Protein 5J3U (pdb70)

Structure (mmCIF, N/CA/C/O backbone):
data_5J3U
#
_entry.id   5J3U
#
_cell.length_a   36.857
_cell.length_b   59.414
_cell.length_c   120.843
_cell.angle_alpha   90.000
_cell.angle_beta   90.000
_cell.angle_gamma   90.000
#
_symmetry.space_group_name_H-M   'P 2 21 21'
#
loop_
_entity.id
_entity.type
_entity.pdbx_description
1 polymer 'Protein Kinase A'
2 non-polymer "ADENOSINE-3',5'-CYCLIC-MONOPHOSPHATE"
3 non-polymer GLYCEROL
4 water water
#
loop_
_atom_site.group_PDB
_atom_site.id
_atom_site.type_symbol
_atom_site.label_atom_id
_atom_site.label_alt_id
_atom_site.label_comp_id
_atom_site.label_asym_id
_atom_site.label_entity_id
_atom_site.label_seq_id
_atom_site.pdbx_PDB_ins_code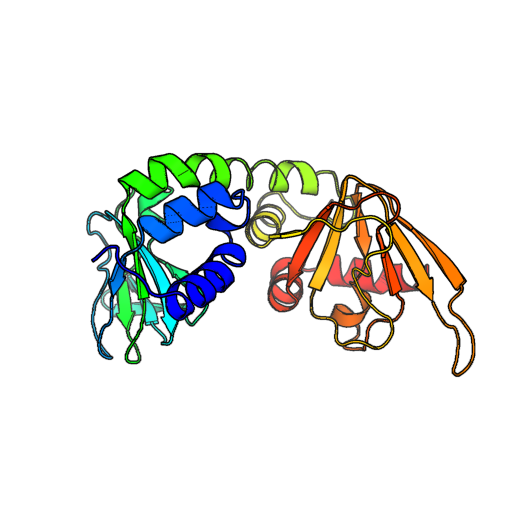
_atom_site.Cartn_x
_atom_site.Cartn_y
_atom_site.Cartn_z
_atom_site.occupancy
_atom_site.B_iso_or_equiv
_atom_site.auth_seq_id
_atom_site.auth_comp_id
_atom_site.auth_asym_id
_atom_site.auth_atom_id
_atom_site.pdbx_PDB_model_num
ATOM 1 N N . VAL A 1 1 ? 0.710 26.089 26.277 1.00 47.08 145 VAL A N 1
ATOM 2 C CA . VAL A 1 1 ? 0.398 26.912 25.073 1.00 45.71 145 VAL A CA 1
ATOM 3 C C . VAL A 1 1 ? 0.364 28.429 25.352 1.00 45.09 145 VAL A C 1
ATOM 4 O O . VAL A 1 1 ? 0.730 29.214 24.481 1.00 42.36 145 VAL A O 1
ATOM 8 N N . TYR A 1 2 ? -0.098 28.844 26.531 1.00 43.01 146 TYR A N 1
ATOM 9 C CA . TYR A 1 2 ? 0.094 30.235 26.981 1.00 43.99 146 TYR A CA 1
ATOM 10 C C . TYR A 1 2 ? 1.438 30.435 27.738 1.00 43.88 146 TYR A C 1
ATOM 11 O O . TYR A 1 2 ? 1.946 31.569 27.804 1.00 42.89 146 TYR A O 1
ATOM 20 N N . GLU A 1 3 ? 2.003 29.341 28.271 1.00 42.59 147 GLU A N 1
ATOM 21 C CA . GLU A 1 3 ? 3.280 29.354 29.033 1.00 41.00 147 GLU A CA 1
ATOM 22 C C . GLU A 1 3 ? 4.408 29.948 28.200 1.00 37.40 147 GLU A C 1
ATOM 23 O O . GLU A 1 3 ? 4.629 29.544 27.058 1.00 35.50 147 GLU A O 1
ATOM 25 N N . LYS A 1 4 ? 5.099 30.917 28.784 1.00 35.17 148 LYS A N 1
ATOM 26 C CA . LYS A 1 4 ? 6.279 31.529 28.172 1.00 31.08 148 LYS A CA 1
ATOM 27 C C . LYS A 1 4 ? 7.306 31.766 29.240 1.00 29.12 148 LYS A C 1
ATOM 28 O O . LYS A 1 4 ? 6.950 32.206 30.328 1.00 31.65 148 LYS A O 1
ATOM 34 N N . ASP A 1 5 ? 8.573 31.530 28.924 1.00 27.04 149 ASP A N 1
ATOM 35 C CA . ASP A 1 5 ? 9.631 31.851 29.872 1.00 27.16 149 ASP A CA 1
ATOM 36 C C . ASP A 1 5 ? 10.005 33.311 29.808 1.00 27.47 149 ASP A C 1
ATOM 37 O O . ASP A 1 5 ? 9.571 34.055 28.900 1.00 21.87 149 ASP A O 1
ATOM 42 N N . GLU A 1 6 ? 10.853 33.717 30.759 1.00 23.49 150 GLU A N 1
ATOM 43 C CA . GLU A 1 6 ? 11.183 35.113 30.930 1.00 23.18 150 GLU A CA 1
ATOM 44 C C . GLU A 1 6 ? 11.810 35.677 29.654 1.00 22.58 150 GLU A C 1
ATOM 45 O O . GLU A 1 6 ? 11.486 36.826 29.289 1.00 23.59 150 GLU A O 1
ATOM 51 N N . GLY A 1 7 ? 12.709 34.914 29.005 1.00 22.04 151 GLY A N 1
ATOM 52 C CA . GLY A 1 7 ? 13.399 35.405 27.804 1.00 23.16 151 GLY A CA 1
ATOM 53 C C . GLY A 1 7 ? 12.405 35.700 26.671 1.00 22.24 151 GLY A C 1
ATOM 54 O O . GLY A 1 7 ? 12.429 36.756 26.017 1.00 20.36 151 GLY A O 1
ATOM 55 N N . GLN A 1 8 ? 11.530 34.738 26.457 1.00 23.32 152 GLN A N 1
ATOM 56 C CA . GLN A 1 8 ? 10.452 34.872 25.472 1.00 25.97 152 GLN A CA 1
ATOM 57 C C . GLN A 1 8 ? 9.552 36.079 25.722 1.00 23.85 152 GLN A C 1
ATOM 58 O O . GLN A 1 8 ? 9.241 36.836 24.795 1.00 21.25 152 GLN A O 1
ATOM 64 N N . LYS A 1 9 ? 9.104 36.237 26.959 1.00 21.42 153 LYS A N 1
ATOM 65 C CA . LYS A 1 9 ? 8.252 37.374 27.324 1.00 21.92 153 LYS A CA 1
ATOM 66 C C . LYS A 1 9 ? 8.952 38.705 27.079 1.00 22.54 153 LYS A C 1
ATOM 67 O O . LYS A 1 9 ? 8.325 39.661 26.668 1.00 20.00 153 LYS A O 1
ATOM 73 N N . GLU A 1 10 ? 10.240 38.770 27.394 1.00 20.11 154 GLU A N 1
ATOM 74 C CA . GLU A 1 10 ? 10.990 39.998 27.213 1.00 22.06 154 GLU A CA 1
ATOM 75 C C . GLU A 1 10 ? 11.113 40.352 25.746 1.00 21.09 154 GLU A C 1
ATOM 76 O O . GLU A 1 10 ? 10.971 41.511 25.414 1.00 18.73 154 GLU A O 1
ATOM 82 N N . GLN A 1 11 ? 11.432 39.396 24.880 1.00 21.79 155 GLN A N 1
ATOM 83 C CA . GLN A 1 11 ? 11.556 39.701 23.452 1.00 24.30 155 GLN A CA 1
ATOM 84 C C . GLN A 1 11 ? 10.214 40.065 22.873 1.00 25.57 155 GLN A C 1
ATOM 85 O O . GLN A 1 11 ? 10.118 40.974 22.041 1.00 22.58 155 GLN A O 1
ATOM 91 N N . LEU A 1 12 ? 9.192 39.329 23.279 1.00 21.84 156 LEU A N 1
ATOM 92 C CA . LEU A 1 12 ? 7.824 39.656 22.863 1.00 22.63 156 LEU A CA 1
ATOM 93 C C . LEU A 1 12 ? 7.361 41.058 23.311 1.00 20.47 156 LEU A C 1
ATOM 94 O O . LEU A 1 12 ? 6.779 41.815 22.518 1.00 19.76 156 LEU A O 1
ATOM 99 N N . GLU A 1 13 ? 7.646 41.455 24.542 1.00 19.42 157 GLU A N 1
ATOM 100 C CA . GLU A 1 13 ? 7.311 42.785 25.007 1.00 20.48 157 GLU A CA 1
ATOM 101 C C . GLU A 1 13 ? 7.977 43.871 24.178 1.00 20.14 157 GLU A C 1
ATOM 102 O O . GLU A 1 13 ? 7.355 44.884 23.842 1.00 19.38 157 GLU A O 1
ATOM 108 N N . ARG A 1 14 ? 9.265 43.682 23.879 1.00 21.40 158 ARG A N 1
ATOM 109 C CA . ARG A 1 14 ? 10.023 44.691 23.123 1.00 22.57 158 ARG A CA 1
ATOM 110 C C . ARG A 1 14 ? 9.380 44.909 21.728 1.00 19.15 158 ARG A C 1
ATOM 111 O O . ARG A 1 14 ? 9.122 46.051 21.314 1.00 18.57 158 ARG A O 1
ATOM 119 N N . ILE A 1 15 ? 9.091 43.831 21.027 1.00 18.18 159 ILE A N 1
ATOM 120 C CA . ILE A 1 15 ? 8.534 43.948 19.657 1.00 19.16 159 ILE A CA 1
ATOM 121 C C . ILE A 1 15 ? 7.104 44.461 19.720 1.00 17.71 159 ILE A C 1
ATOM 122 O O . ILE A 1 15 ? 6.701 45.279 18.881 1.00 14.83 159 ILE A O 1
ATOM 127 N N . LEU A 1 16 ? 6.349 44.099 20.752 1.00 17.52 160 LEU A N 1
ATOM 128 C CA . LEU A 1 16 ? 4.958 44.571 20.825 1.00 18.66 160 LEU A CA 1
ATOM 129 C C . LEU A 1 16 ? 4.872 46.049 21.108 1.00 18.14 160 LEU A C 1
ATOM 130 O O . LEU A 1 16 ? 4.065 46.751 20.490 1.00 20.62 160 LEU A O 1
ATOM 135 N N . ARG A 1 17 ? 5.670 46.523 22.038 1.00 19.19 161 ARG A N 1
ATOM 136 C CA . ARG A 1 17 ? 5.696 47.923 22.362 1.00 20.06 161 ARG A CA 1
ATOM 137 C C . ARG A 1 17 ? 6.059 48.762 21.144 1.00 20.17 161 ARG A C 1
ATOM 138 O O . ARG A 1 17 ? 5.550 49.862 21.010 1.00 21.18 161 ARG A O 1
ATOM 146 N N . GLN A 1 18 ? 6.946 48.264 20.278 1.00 20.07 162 GLN A N 1
ATOM 147 C CA . GLN A 1 18 ? 7.267 48.982 19.021 1.00 21.80 162 GLN A CA 1
ATOM 148 C C . GLN A 1 18 ? 6.263 48.830 17.882 1.00 22.06 162 GLN A C 1
ATOM 149 O O . GLN A 1 18 ? 6.357 49.550 16.889 1.00 22.61 162 GLN A O 1
ATOM 155 N N . SER A 1 19 ? 5.313 47.924 18.000 1.00 20.69 163 SER A N 1
ATOM 156 C CA . SER A 1 19 ? 4.386 47.639 16.915 1.00 21.55 163 SER A CA 1
ATOM 157 C C . SER A 1 19 ? 3.316 48.719 16.902 1.00 23.71 163 SER A C 1
ATOM 158 O O . SER A 1 19 ? 2.674 48.966 17.927 1.00 22.91 163 SER A O 1
ATOM 161 N N . PHE A 1 20 ? 3.045 49.327 15.742 1.00 22.78 164 PHE A N 1
ATOM 162 C CA . PHE A 1 20 ? 2.072 50.413 15.738 1.00 21.87 164 PHE A CA 1
ATOM 163 C C . PHE A 1 20 ? 0.756 50.147 16.459 1.00 22.36 164 PHE A C 1
ATOM 164 O O . PHE A 1 20 ? 0.379 50.990 17.256 1.00 19.83 164 PHE A O 1
ATOM 172 N N . LEU A 1 21 ? 0.080 49.015 16.231 1.00 20.39 165 LEU A N 1
ATOM 173 C CA . LEU A 1 21 ? -1.250 48.860 16.841 1.00 24.75 165 LEU A CA 1
ATOM 174 C C . LEU A 1 21 ? -1.207 48.679 18.350 1.00 19.21 165 LEU A C 1
ATOM 175 O O . LEU A 1 21 ? -2.216 48.839 18.987 1.00 22.29 165 LEU A O 1
ATOM 180 N N . PHE A 1 22 ? -0.059 48.298 18.894 1.00 15.58 166 PHE A N 1
ATOM 181 C CA . PHE A 1 22 ? 0.079 48.039 20.341 1.00 14.39 166 PHE A CA 1
ATOM 182 C C . PHE A 1 22 ? 0.772 49.121 21.118 1.00 15.12 166 PHE A C 1
ATOM 183 O O . PHE A 1 22 ? 0.793 49.075 22.327 1.00 14.76 166 PHE A O 1
ATOM 191 N N . ASN A 1 23 ? 1.335 50.125 20.431 1.00 14.87 167 ASN A N 1
ATOM 192 C CA . ASN A 1 23 ? 2.238 51.070 21.073 1.00 15.34 167 ASN A CA 1
ATOM 193 C C . ASN A 1 23 ? 1.587 51.936 22.132 1.00 15.98 167 ASN A C 1
ATOM 194 O O . ASN A 1 23 ? 2.269 52.373 23.011 1.00 17.74 167 ASN A O 1
ATOM 199 N N . SER A 1 24 ? 0.289 52.170 22.044 1.00 15.40 168 SER A N 1
ATOM 200 C CA . SER A 1 24 ? -0.431 52.993 23.004 1.00 19.29 168 SER A CA 1
ATOM 201 C C . SER A 1 24 ? -0.901 52.221 24.248 1.00 17.87 168 SER A C 1
ATOM 202 O O . SER A 1 24 ? -1.396 52.878 25.202 1.00 19.74 168 SER A O 1
ATOM 205 N N . LEU A 1 25 ? -0.708 50.908 24.303 1.00 16.29 169 LEU A N 1
ATOM 206 C CA . LEU A 1 25 ? -1.195 50.163 25.459 1.00 17.22 169 LEU A CA 1
ATOM 207 C C . LEU A 1 25 ? -0.406 50.472 26.719 1.00 16.96 169 LEU A C 1
ATOM 208 O O . LEU A 1 25 ? 0.843 50.526 26.685 1.00 15.81 169 LEU A O 1
ATOM 213 N N . ASP A 1 26 ? -1.116 50.627 27.830 1.00 18.68 170 ASP A N 1
ATOM 214 C CA . ASP A 1 26 ? -0.426 50.608 29.155 1.00 21.05 170 ASP A CA 1
ATOM 215 C C . ASP A 1 26 ? 0.200 49.230 29.459 1.00 22.43 170 ASP A C 1
ATOM 216 O O . ASP A 1 26 ? -0.071 48.247 28.751 1.00 19.27 170 ASP A O 1
ATOM 221 N N . GLU A 1 27 ? 1.119 49.202 30.420 1.00 21.24 171 GLU A N 1
ATOM 222 C CA . GLU A 1 27 ? 1.997 48.066 30.586 1.00 21.66 171 GLU A CA 1
ATOM 223 C C . GLU A 1 27 ? 1.227 46.816 31.018 1.00 21.76 171 GLU A C 1
ATOM 224 O O . GLU A 1 27 ? 1.544 45.696 30.556 1.00 18.57 171 GLU A O 1
ATOM 230 N N . LYS A 1 28 ? 0.156 47.018 31.789 1.00 19.20 172 LYS A N 1
ATOM 231 C CA . LYS A 1 28 ? -0.653 45.870 32.144 1.00 22.35 172 LYS A CA 1
ATOM 232 C C . LYS A 1 28 ? -1.457 45.294 30.993 1.00 19.41 172 LYS A C 1
ATOM 233 O O . LYS A 1 28 ? -1.537 44.076 30.890 1.00 19.08 172 LYS A O 1
ATOM 239 N N . ASP A 1 29 ? -2.020 46.148 30.153 1.00 17.34 173 ASP A N 1
ATOM 240 C CA . ASP A 1 29 ? -2.735 45.716 28.904 1.00 18.79 173 ASP A CA 1
ATOM 241 C C . ASP A 1 29 ? -1.823 45.033 27.944 1.00 18.98 173 ASP A C 1
ATOM 242 O O . ASP A 1 29 ? -2.185 44.017 27.327 1.00 16.26 173 ASP A O 1
ATOM 247 N N . LEU A 1 30 ? -0.594 45.545 27.836 1.00 18.02 174 LEU A N 1
ATOM 248 C CA . LEU A 1 30 ? 0.377 44.894 27.020 1.00 19.53 174 LEU A CA 1
ATOM 249 C C . LEU A 1 30 ? 0.714 43.496 27.627 1.00 19.76 174 LEU A C 1
ATOM 250 O O . LEU A 1 30 ? 0.793 42.507 26.895 1.00 17.83 174 LEU A O 1
ATOM 255 N N . ASN A 1 31 ? 0.858 43.430 28.954 1.00 19.22 175 ASN A N 1
ATOM 256 C CA . ASN A 1 31 ? 1.059 42.133 29.623 1.00 19.14 175 ASN A CA 1
ATOM 257 C C . ASN A 1 31 ? -0.078 41.110 29.365 1.00 17.53 175 ASN A C 1
ATOM 258 O O . ASN A 1 31 ? 0.191 39.933 29.138 1.00 18.63 175 ASN A O 1
ATOM 263 N N . THR A 1 32 ? -1.309 41.549 29.399 1.00 17.45 176 THR A N 1
ATOM 264 C CA . THR A 1 32 ? -2.466 40.728 29.047 1.00 17.70 176 THR A CA 1
ATOM 265 C C . THR A 1 32 ? -2.469 40.214 27.609 1.00 19.42 176 THR A C 1
ATOM 266 O O . THR A 1 32 ? -2.687 39.045 27.351 1.00 16.31 176 THR A O 1
ATOM 270 N N . VAL A 1 33 ? -2.133 41.098 26.672 1.00 19.90 177 VAL A N 1
ATOM 271 C CA . VAL A 1 33 ? -1.885 40.661 25.280 1.00 18.52 177 VAL A CA 1
ATOM 272 C C . VAL A 1 33 ? -0.767 39.620 25.220 1.00 17.13 177 VAL A C 1
ATOM 273 O O . VAL A 1 33 ? -0.938 38.578 24.590 1.00 18.49 177 VAL A O 1
ATOM 277 N N . ILE A 1 34 ? 0.340 39.845 25.908 1.00 16.77 178 ILE A N 1
ATOM 278 C CA . ILE A 1 34 ? 1.431 38.887 25.947 1.00 19.67 178 ILE A CA 1
ATOM 279 C C . ILE A 1 34 ? 0.925 37.539 26.480 1.00 19.26 178 ILE A C 1
ATOM 280 O O . ILE A 1 34 ? 1.200 36.487 25.879 1.00 18.61 178 ILE A O 1
ATOM 285 N N . LEU A 1 35 ? 0.110 37.589 27.525 1.00 18.26 179 LEU A N 1
ATOM 286 C CA . LEU A 1 35 ? -0.426 36.312 28.112 1.00 18.10 179 LEU A CA 1
ATOM 287 C C . LEU A 1 35 ? -1.220 35.532 27.056 1.00 17.35 179 LEU A C 1
ATOM 288 O O . LEU A 1 35 ? -1.105 34.305 26.960 1.00 19.28 179 LEU A O 1
ATOM 293 N N . ALA A 1 36 ? -2.035 36.262 26.306 1.00 16.44 180 ALA A N 1
ATOM 294 C CA . ALA A 1 36 ? -2.905 35.691 25.269 1.00 15.90 180 ALA A CA 1
ATOM 295 C C . ALA A 1 36 ? -2.173 35.170 24.053 1.00 17.05 180 ALA A C 1
ATOM 296 O O . ALA A 1 36 ? -2.680 34.287 23.366 1.00 19.57 180 ALA A O 1
ATOM 298 N N . MET A 1 37 ? -0.963 35.641 23.809 1.00 17.08 181 MET A N 1
ATOM 299 C CA . MET A 1 37 ? -0.237 35.275 22.596 1.00 19.32 181 MET A CA 1
ATOM 300 C C . MET A 1 37 ? 0.317 33.843 22.640 1.00 20.15 181 MET A C 1
ATOM 301 O O . MET A 1 37 ? 0.740 33.360 23.709 1.00 18.51 181 MET A O 1
ATOM 306 N N . GLN A 1 38 ? 0.248 33.170 21.497 1.00 18.47 182 GLN A N 1
ATOM 307 C CA . GLN A 1 38 ? 0.776 31.800 21.385 1.00 22.78 182 GLN A CA 1
ATOM 308 C C . GLN A 1 38 ? 1.854 31.742 20.350 1.00 25.41 182 GLN A C 1
ATOM 309 O O . GLN A 1 38 ? 1.708 32.326 19.269 1.00 22.85 182 GLN A O 1
ATOM 315 N N . GLU A 1 39 ? 2.952 31.067 20.678 1.00 23.53 183 GLU A N 1
ATOM 316 C CA . GLU A 1 39 ? 4.055 30.932 19.746 1.00 26.18 183 GLU A CA 1
ATOM 317 C C . GLU A 1 39 ? 3.641 30.078 18.549 1.00 28.64 183 GLU A C 1
ATOM 318 O O . GLU A 1 39 ? 2.850 29.150 18.679 1.00 24.93 183 GLU A O 1
ATOM 324 N N . LYS A 1 40 ? 4.147 30.439 17.369 1.00 27.73 184 LYS A N 1
ATOM 325 C CA . LYS A 1 40 ? 3.927 29.635 16.181 1.00 31.17 184 LYS A CA 1
ATOM 3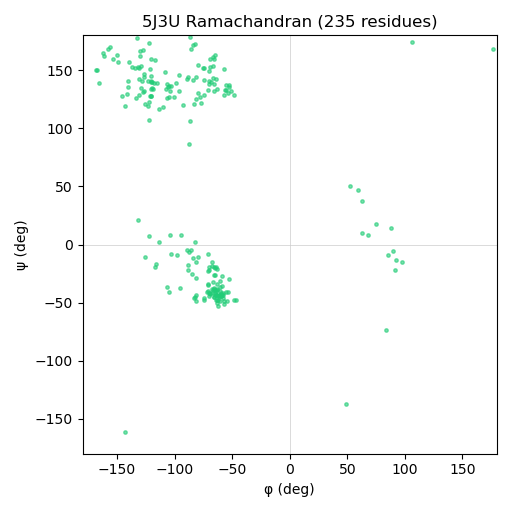26 C C . LYS A 1 40 ? 5.184 29.665 15.316 1.00 30.22 184 LYS A C 1
ATOM 327 O O . LYS A 1 40 ? 5.645 30.733 14.887 1.00 28.81 184 LYS A O 1
ATOM 333 N N . LYS A 1 41 ? 5.759 28.488 15.105 1.00 28.96 185 LYS A N 1
ATOM 334 C CA . LYS A 1 41 ? 6.935 28.332 14.270 1.00 29.45 185 LYS A CA 1
ATOM 335 C C . LYS A 1 41 ? 6.459 27.678 12.989 1.00 29.27 185 LYS A C 1
ATOM 336 O O . LYS A 1 41 ? 5.596 26.801 13.025 1.00 29.12 185 LYS A O 1
ATOM 342 N N . ILE A 1 42 ? 6.984 28.162 11.869 1.00 27.53 186 ILE A N 1
ATOM 343 C CA . ILE A 1 42 ? 6.688 27.619 10.545 1.00 25.69 186 ILE A CA 1
ATOM 344 C C . ILE A 1 42 ? 7.935 27.509 9.739 1.00 26.16 186 ILE A C 1
ATOM 345 O O . ILE A 1 42 ? 8.907 28.232 9.962 1.00 27.24 186 ILE A O 1
ATOM 350 N N . GLU A 1 43 ? 7.949 26.573 8.803 1.00 29.88 187 GLU A N 1
ATOM 351 C CA . GLU A 1 43 ? 9.123 26.400 7.953 1.00 28.73 187 GLU A CA 1
ATOM 352 C C . GLU A 1 43 ? 9.012 27.368 6.757 1.00 28.38 187 GLU A C 1
ATOM 353 O O . GLU A 1 43 ? 7.943 27.975 6.527 1.00 26.32 187 GLU A O 1
ATOM 359 N N . ALA A 1 44 ? 10.096 27.527 6.015 1.00 27.41 188 ALA A N 1
ATOM 360 C CA . ALA A 1 44 ? 10.052 28.312 4.790 1.00 28.82 188 ALA A CA 1
ATOM 361 C C . ALA A 1 44 ? 8.989 27.756 3.830 1.00 29.87 188 ALA A C 1
ATOM 362 O O . ALA A 1 44 ? 8.639 26.572 3.873 1.00 29.63 188 ALA A O 1
ATOM 364 N N . SER A 1 45 ? 8.428 28.639 3.013 1.00 26.47 189 SER A N 1
ATOM 365 C CA . SER A 1 45 ? 7.443 28.268 1.987 1.00 27.65 189 SER A CA 1
ATOM 366 C C . SER A 1 45 ? 6.160 27.674 2.504 1.00 25.68 189 SER A C 1
ATOM 367 O O . SER A 1 45 ? 5.549 26.800 1.864 1.00 25.51 189 SER A O 1
ATOM 370 N N . THR A 1 46 ? 5.723 28.213 3.636 1.00 26.78 190 THR A N 1
ATOM 371 C CA . THR A 1 46 ? 4.457 27.871 4.246 1.00 26.61 190 THR A CA 1
ATOM 372 C C . THR A 1 46 ? 3.445 28.969 3.911 1.00 25.74 190 THR A C 1
ATOM 373 O O . THR A 1 46 ? 3.641 30.154 4.238 1.00 23.37 190 THR A O 1
ATOM 377 N N . CYS A 1 47 ? 2.320 28.542 3.363 1.00 24.37 191 CYS A N 1
ATOM 378 C CA . CYS A 1 47 ? 1.263 29.421 3.009 1.00 25.28 191 CYS A CA 1
ATOM 379 C C . CYS A 1 47 ? 0.331 29.634 4.193 1.00 27.46 191 CYS A C 1
ATOM 380 O O . CYS A 1 47 ? -0.707 28.990 4.310 1.00 28.94 191 CYS A O 1
ATOM 383 N N . LEU A 1 48 ? 0.676 30.615 5.038 1.00 24.11 192 LEU A N 1
ATOM 384 C CA . LEU A 1 48 ? -0.006 30.854 6.325 1.00 23.13 192 LEU A CA 1
ATOM 385 C C . LEU A 1 48 ? -1.358 31.480 6.255 1.00 22.03 192 LEU A C 1
ATOM 386 O O . LEU A 1 48 ? -2.243 31.050 6.965 1.00 20.23 192 LEU A O 1
ATOM 391 N N . ILE A 1 49 ? -1.517 32.559 5.474 1.00 19.41 193 ILE A N 1
ATOM 392 C CA . ILE A 1 49 ? -2.791 33.225 5.341 1.00 18.88 193 ILE A CA 1
ATOM 393 C C . ILE A 1 49 ? -3.162 33.238 3.859 1.00 20.03 193 ILE A C 1
ATOM 394 O O . ILE A 1 49 ? -2.302 33.484 3.037 1.00 18.44 193 ILE A O 1
ATOM 399 N N . ARG A 1 50 ? -4.430 33.027 3.556 1.00 20.11 194 ARG A N 1
ATOM 400 C CA . ARG A 1 50 ? -4.861 32.954 2.189 1.00 25.16 194 ARG A CA 1
ATOM 401 C C . ARG A 1 50 ? -5.898 34.020 1.925 1.00 22.26 194 ARG A C 1
ATOM 402 O O . ARG A 1 50 ? -6.871 34.122 2.647 1.00 21.06 194 ARG A O 1
ATOM 410 N N . GLU A 1 51 ? -5.660 34.810 0.864 1.00 21.87 195 GLU A N 1
ATOM 411 C CA . GLU A 1 51 ? -6.547 35.892 0.487 1.00 20.09 195 GLU A CA 1
ATOM 412 C C . GLU A 1 51 ? -7.956 35.380 0.364 1.00 20.82 195 GLU A C 1
ATOM 413 O O . GLU A 1 51 ? -8.156 34.321 -0.189 1.00 19.51 195 GLU A O 1
ATOM 419 N N . GLY A 1 52 ? -8.911 36.137 0.868 1.00 20.41 196 GLY A N 1
ATOM 420 C CA . GLY A 1 52 ? -10.332 35.775 0.777 1.00 22.04 196 GLY A CA 1
ATOM 421 C C . GLY A 1 52 ? -10.889 34.963 1.961 1.00 24.77 196 GLY A C 1
ATOM 422 O O . GLY A 1 52 ? -12.110 34.983 2.204 1.00 25.68 196 GLY A O 1
ATOM 423 N N . ASP A 1 53 ? -10.030 34.272 2.727 1.00 25.40 197 ASP A N 1
ATOM 424 C CA . ASP A 1 53 ? -10.485 33.503 3.903 1.00 25.40 197 ASP A CA 1
ATOM 425 C C . ASP A 1 53 ? -10.959 34.423 5.028 1.00 26.51 197 ASP A C 1
ATOM 426 O O . ASP A 1 53 ? -10.607 35.627 5.095 1.00 26.62 197 ASP A O 1
ATOM 431 N N . ASP A 1 54 ? -11.754 33.863 5.927 1.00 26.92 198 ASP A N 1
ATOM 432 C CA . ASP A 1 54 ? -12.047 34.531 7.205 1.00 30.10 198 ASP A CA 1
ATOM 433 C C . ASP A 1 54 ? -10.739 34.668 8.017 1.00 25.08 198 ASP A C 1
ATOM 434 O O . ASP A 1 54 ? -9.893 33.794 7.963 1.00 28.80 198 ASP A O 1
ATOM 439 N N . GLY A 1 55 ? -10.576 35.773 8.723 1.00 27.33 199 GLY A N 1
ATOM 440 C CA . GLY A 1 55 ? -9.437 35.982 9.656 1.00 25.71 199 GLY A CA 1
ATOM 441 C C . GLY A 1 55 ? -9.852 35.900 11.130 1.00 25.31 199 GLY A C 1
ATOM 442 O O . GLY A 1 55 ? -10.802 36.598 11.568 1.00 24.23 199 GLY A O 1
ATOM 443 N N . GLU A 1 56 ? -9.185 35.048 11.912 1.00 22.81 200 GLU A N 1
ATOM 444 C CA . GLU A 1 56 ? -9.510 34.988 13.351 1.00 25.41 200 GLU A CA 1
ATOM 445 C C . GLU A 1 56 ? -8.329 35.259 14.235 1.00 22.12 200 GLU A C 1
ATOM 446 O O . GLU A 1 56 ? -8.452 35.126 15.431 1.00 21.32 200 GLU A O 1
ATOM 452 N N . CYS A 1 57 ? -7.212 35.659 13.655 1.00 20.76 201 CYS A N 1
ATOM 453 C CA . CYS A 1 57 ? -6.054 36.047 14.420 1.00 21.31 201 CYS A CA 1
ATOM 454 C C . CYS A 1 57 ? -5.151 36.981 13.618 1.00 19.27 201 CYS A C 1
ATOM 455 O O . CYS A 1 57 ? -5.333 37.150 12.397 1.00 19.22 201 CYS A O 1
ATOM 458 N N . LEU A 1 58 ? -4.167 37.559 14.306 1.00 16.05 202 LEU A N 1
ATOM 459 C CA . LEU A 1 58 ? -3.087 38.278 13.686 1.00 15.59 202 LEU A CA 1
ATOM 460 C C . LEU A 1 58 ? -1.797 37.715 14.202 1.00 15.49 202 LEU A C 1
ATOM 461 O O . LEU A 1 58 ? -1.809 36.919 15.142 1.00 15.20 202 LEU A O 1
ATOM 466 N N . TYR A 1 59 ? -0.710 38.072 13.550 1.00 14.91 203 TYR A N 1
ATOM 467 C CA . TYR A 1 59 ? 0.620 37.634 13.922 1.00 17.22 203 TYR A CA 1
ATOM 468 C C . TYR A 1 59 ? 1.592 38.778 14.044 1.00 17.63 203 TYR A C 1
ATOM 469 O O . TYR A 1 59 ? 1.486 39.780 13.342 1.00 18.22 203 TYR A O 1
ATOM 478 N N . ILE A 1 60 ? 2.616 38.577 14.879 1.00 17.35 204 ILE A N 1
ATOM 479 C CA . ILE A 1 60 ? 3.777 39.425 14.851 1.00 17.29 204 ILE A CA 1
ATOM 480 C C . ILE A 1 60 ? 5.038 38.577 14.700 1.00 18.75 204 ILE A C 1
ATOM 481 O O . ILE A 1 60 ? 5.132 37.463 15.219 1.00 18.85 204 ILE A O 1
ATOM 486 N N . VAL A 1 61 ? 6.010 39.083 13.969 1.00 18.88 205 VAL A N 1
ATOM 487 C CA . VAL A 1 61 ? 7.164 38.305 13.619 1.00 19.73 205 VAL A CA 1
ATOM 488 C C . VAL A 1 61 ? 8.257 38.519 14.643 1.00 19.97 205 VAL A C 1
ATOM 489 O O . VAL A 1 61 ? 8.698 39.611 14.808 1.00 21.20 205 VAL A O 1
ATOM 493 N N . GLN A 1 62 ? 8.689 37.457 15.304 1.00 21.31 206 GLN A N 1
ATOM 494 C CA . GLN A 1 62 ? 9.928 37.543 16.101 1.00 23.26 206 GLN A CA 1
ATOM 495 C C . GLN A 1 62 ? 11.162 37.375 15.174 1.00 22.82 206 GLN A C 1
ATOM 496 O O . GLN A 1 62 ? 12.130 38.157 15.218 1.00 21.80 206 GLN A O 1
ATOM 502 N N . SER A 1 63 ? 11.137 36.361 14.325 1.00 24.01 207 SER A N 1
ATOM 503 C CA . SER A 1 63 ? 12.210 36.217 13.335 1.00 25.04 207 SER A CA 1
ATOM 504 C C . SER A 1 63 ? 11.671 35.558 12.082 1.00 23.79 207 SER A C 1
ATOM 505 O O . SER A 1 63 ? 10.668 34.860 12.134 1.00 22.73 207 SER A O 1
ATOM 508 N N . GLY A 1 64 ? 12.371 35.800 10.985 1.00 23.71 208 GLY A N 1
ATOM 509 C CA . GLY A 1 64 ? 12.002 35.287 9.670 1.00 27.09 208 GLY A CA 1
ATOM 510 C C . GLY A 1 64 ? 11.437 36.370 8.783 1.00 27.26 208 GLY A C 1
ATOM 511 O O . GLY A 1 64 ? 11.230 37.513 9.225 1.00 24.53 208 GLY A O 1
ATOM 512 N N . GLU A 1 65 ? 11.194 35.998 7.519 1.00 27.61 209 GLU A N 1
ATOM 513 C CA . GLU A 1 65 ? 10.636 36.910 6.487 1.00 29.21 209 GLU A CA 1
ATOM 514 C C . GLU A 1 65 ? 9.471 36.239 5.789 1.00 24.93 209 GLU A C 1
ATOM 515 O O . GLU A 1 65 ? 9.481 35.001 5.630 1.00 24.31 209 GLU A O 1
ATOM 521 N N . LEU A 1 66 ? 8.431 37.012 5.466 1.00 22.72 210 LEU A N 1
ATOM 522 C CA . LEU A 1 66 ? 7.270 36.475 4.748 1.00 21.36 210 LEU A CA 1
ATOM 523 C C . LEU A 1 66 ? 6.895 37.430 3.637 1.00 21.85 210 LEU A C 1
ATOM 524 O O . LEU A 1 66 ? 7.159 38.603 3.734 1.00 21.68 210 LEU A O 1
ATOM 529 N N . ASN A 1 67 ? 6.298 36.905 2.566 1.00 20.11 211 ASN A N 1
ATOM 530 C CA . ASN A 1 67 ? 5.799 37.723 1.466 1.00 19.82 211 ASN A CA 1
ATOM 531 C C . ASN A 1 67 ? 4.312 37.779 1.594 1.00 19.04 211 ASN A C 1
ATOM 532 O O . ASN A 1 67 ? 3.693 36.757 1.822 1.00 18.39 211 ASN A O 1
ATOM 537 N N . CYS A 1 68 ? 3.757 38.972 1.401 1.00 17.45 212 CYS A N 1
ATOM 538 C CA . CYS A 1 68 ? 2.306 39.198 1.296 1.00 18.05 212 CYS A CA 1
ATOM 539 C C . CYS A 1 68 ? 2.052 39.403 -0.202 1.00 19.50 212 CYS A C 1
ATOM 540 O O . CYS A 1 68 ? 2.796 40.192 -0.866 1.00 19.19 212 CYS A O 1
ATOM 543 N N . SER A 1 69 ? 1.040 38.718 -0.732 1.00 19.16 213 SER A N 1
ATOM 544 C CA . SER A 1 69 ? 0.743 38.799 -2.164 1.00 20.24 213 SER A CA 1
ATOM 545 C C . SER A 1 69 ? -0.756 38.864 -2.457 1.00 20.43 213 SER A C 1
ATOM 546 O O . SER A 1 69 ? -1.586 38.466 -1.613 1.00 18.63 213 SER A O 1
ATOM 549 N N . LYS A 1 70 ? -1.083 39.414 -3.644 1.00 19.21 214 LYS A N 1
ATOM 550 C CA . LYS A 1 70 ? -2.490 39.478 -4.112 1.00 20.48 214 LYS A CA 1
ATOM 551 C C . LYS A 1 70 ? -2.643 38.735 -5.435 1.00 18.78 214 LYS A C 1
ATOM 552 O O . LYS A 1 70 ? -1.796 38.867 -6.336 1.00 18.19 214 LYS A O 1
ATOM 558 N N . LEU A 1 71 ? -3.758 38.004 -5.571 1.00 19.45 215 LEU A N 1
ATOM 559 C CA . LEU A 1 71 ? -3.991 37.252 -6.800 1.00 21.06 215 LEU A CA 1
ATOM 560 C C . LEU A 1 71 ? -4.674 38.233 -7.749 1.00 20.07 215 LEU A C 1
ATOM 561 O O . LEU A 1 71 ? -5.843 38.587 -7.570 1.00 17.45 215 LEU A O 1
ATOM 566 N N . ILE A 1 72 ? -3.924 38.695 -8.739 1.00 23.57 216 ILE A N 1
ATOM 567 C CA . ILE A 1 72 ? -4.415 39.710 -9.672 1.00 24.79 216 ILE A CA 1
ATOM 568 C C . ILE A 1 72 ? -4.066 39.260 -11.092 1.00 24.40 216 ILE A C 1
ATOM 569 O O . ILE A 1 72 ? -2.891 39.005 -11.427 1.00 22.74 216 ILE A O 1
ATOM 574 N N . ASP A 1 73 ? -5.102 39.207 -11.928 1.00 29.58 217 ASP A N 1
ATOM 575 C CA . ASP A 1 73 ? -4.987 38.853 -13.362 1.00 35.22 217 ASP A CA 1
ATOM 576 C C . ASP A 1 73 ? -4.236 37.535 -13.517 1.00 33.43 217 ASP A C 1
ATOM 577 O O . ASP A 1 73 ? -3.234 37.421 -14.239 1.00 34.75 217 ASP A O 1
ATOM 582 N N . GLY A 1 74 ? -4.710 36.558 -12.755 1.00 34.67 218 GLY A N 1
ATOM 583 C CA . GLY A 1 74 ? -4.150 35.219 -12.710 1.00 34.32 218 GLY A CA 1
ATOM 584 C C . GLY A 1 74 ? -2.727 34.988 -12.223 1.00 37.01 218 GLY A C 1
ATOM 585 O O . GLY A 1 74 ? -2.249 33.860 -12.346 1.00 38.88 218 GLY A O 1
ATOM 586 N N . GLU A 1 75 ? -2.039 35.980 -11.643 1.00 30.07 219 GLU A N 1
ATOM 587 C CA . GLU A 1 75 ? -0.734 35.705 -11.049 1.00 28.96 219 GLU A CA 1
ATOM 588 C C . GLU A 1 75 ? -0.661 36.286 -9.623 1.00 27.77 219 GLU A C 1
ATOM 589 O O . GLU A 1 75 ? -1.330 37.268 -9.318 1.00 24.88 219 GLU A O 1
ATOM 594 N N . GLU A 1 76 ? 0.152 35.666 -8.757 1.00 26.66 220 GLU A N 1
ATOM 595 C CA . GLU A 1 76 ? 0.369 36.185 -7.402 1.00 26.20 220 GLU A CA 1
ATOM 596 C C . GLU A 1 76 ? 1.334 37.328 -7.555 1.00 25.69 220 GLU A C 1
ATOM 597 O O . GLU A 1 76 ? 2.374 37.179 -8.186 1.00 27.69 220 GLU A O 1
ATOM 603 N N . ARG A 1 77 ? 0.959 38.486 -7.022 1.00 23.75 221 ARG A N 1
ATOM 604 C CA . ARG A 1 77 ? 1.766 39.677 -7.094 1.00 23.04 221 ARG A CA 1
ATOM 605 C C . ARG A 1 77 ? 2.201 40.011 -5.661 1.00 21.99 221 ARG A C 1
ATOM 606 O O . ARG A 1 77 ? 1.370 40.285 -4.862 1.00 19.68 221 ARG A O 1
ATOM 614 N N . VAL A 1 78 ? 3.511 39.981 -5.391 1.00 22.41 222 VAL A N 1
ATOM 615 C CA . VAL A 1 78 ? 4.025 40.271 -4.083 1.00 24.95 222 VAL A CA 1
ATOM 616 C C . VAL A 1 78 ? 3.923 41.757 -3.872 1.00 26.41 222 VAL A C 1
ATOM 617 O O . VAL A 1 78 ? 4.374 42.560 -4.725 1.00 29.36 222 VAL A O 1
ATOM 621 N N . VAL A 1 79 ? 3.321 42.126 -2.753 1.00 23.29 223 VAL A N 1
ATOM 622 C CA . VAL A 1 79 ? 3.037 43.519 -2.448 1.00 24.92 223 VAL A CA 1
ATOM 623 C C . VAL A 1 79 ? 3.768 44.042 -1.217 1.00 24.63 223 VAL A C 1
ATOM 624 O O . VAL A 1 79 ? 3.801 45.254 -1.015 1.00 24.83 223 VAL A O 1
ATOM 628 N N . LYS A 1 80 ? 4.284 43.159 -0.368 1.00 23.54 224 LYS A N 1
ATOM 629 C CA . LYS A 1 80 ? 5.012 43.619 0.844 1.00 23.72 224 LYS A CA 1
ATOM 630 C C . LYS A 1 80 ? 5.777 42.467 1.413 1.00 23.20 224 LYS A C 1
ATOM 631 O O . LYS A 1 80 ? 5.264 41.333 1.421 1.00 22.36 224 LYS A O 1
ATOM 635 N N . VAL A 1 81 ? 7.004 42.734 1.847 1.00 23.52 225 VAL A N 1
ATOM 636 C CA . VAL A 1 81 ? 7.780 41.755 2.576 1.00 24.38 225 VAL A CA 1
ATOM 637 C C . VAL A 1 81 ? 7.746 42.233 4.039 1.00 23.01 225 VAL A C 1
ATOM 638 O O . VAL A 1 81 ? 7.866 43.441 4.331 1.00 23.48 225 VAL A O 1
ATOM 642 N N . VAL A 1 82 ? 7.518 41.280 4.934 1.00 21.46 226 VAL A N 1
ATOM 643 C CA . VAL A 1 82 ? 7.450 41.568 6.360 1.00 21.82 226 VAL A CA 1
ATOM 644 C C . VAL A 1 82 ? 8.536 40.747 7.031 1.00 23.19 226 VAL A C 1
ATOM 645 O O . VAL A 1 82 ? 8.868 39.621 6.593 1.00 21.50 226 VAL A O 1
ATOM 649 N N . GLY A 1 83 ? 9.121 41.330 8.061 1.00 21.86 227 GLY A N 1
ATOM 650 C CA . GLY A 1 83 ? 10.217 40.703 8.755 1.00 21.08 227 GLY A CA 1
ATOM 651 C C . GLY A 1 83 ? 10.121 40.994 10.257 1.00 21.32 227 GLY A C 1
ATOM 652 O O . GLY A 1 83 ? 9.053 41.412 10.759 1.00 18.85 227 GLY A O 1
ATOM 653 N N . PRO A 1 84 ? 11.248 40.817 10.956 1.00 22.87 228 PRO A N 1
ATOM 654 C CA . PRO A 1 84 ? 11.221 40.861 12.427 1.00 25.03 228 PRO A CA 1
ATOM 655 C C . PRO A 1 84 ? 10.614 42.159 12.918 1.00 23.49 228 PRO A C 1
ATOM 656 O O . PRO A 1 84 ? 11.004 43.231 12.421 1.00 24.14 228 PRO A O 1
ATOM 660 N N . GLY A 1 85 ? 9.682 42.057 13.885 1.00 22.20 229 GLY A N 1
ATOM 661 C CA . GLY A 1 85 ? 9.030 43.202 14.486 1.00 21.05 229 GLY A CA 1
ATOM 662 C C . GLY A 1 85 ? 7.734 43.580 13.796 1.00 21.77 229 GLY A C 1
ATOM 663 O O . GLY A 1 85 ? 6.949 44.356 14.347 1.00 19.78 229 GLY A O 1
ATOM 664 N N . ASP A 1 86 ? 7.470 43.036 12.599 1.00 19.94 230 ASP A N 1
ATOM 665 C CA . ASP A 1 86 ? 6.295 43.500 11.838 1.00 19.83 230 ASP A CA 1
ATOM 666 C C . ASP A 1 86 ? 5.090 42.675 12.235 1.00 20.24 230 ASP A C 1
ATOM 667 O O . ASP A 1 86 ? 5.200 41.443 12.406 1.00 20.26 230 ASP A O 1
ATOM 672 N N . ALA A 1 87 ? 3.938 43.330 12.308 1.00 18.69 231 ALA A N 1
ATOM 673 C CA . ALA A 1 87 ? 2.658 42.683 12.529 1.00 19.34 231 ALA A CA 1
ATOM 674 C C . ALA A 1 87 ? 1.994 42.459 11.170 1.00 22.00 231 ALA A C 1
ATOM 675 O O . ALA A 1 87 ? 2.160 43.259 10.237 1.00 22.56 231 ALA A O 1
ATOM 677 N N . PHE A 1 88 ? 1.261 41.364 11.033 1.00 17.70 232 PHE A N 1
ATOM 678 C CA . PHE A 1 88 ? 0.498 41.121 9.826 1.00 17.45 232 PHE A CA 1
ATOM 679 C C . PHE A 1 88 ? -0.736 40.313 10.165 1.00 17.45 232 PHE A C 1
ATOM 680 O O . PHE A 1 88 ? -0.847 39.670 11.218 1.00 16.21 232 PHE A O 1
ATOM 688 N N . GLY A 1 89 ? -1.674 40.328 9.251 1.00 16.77 233 GLY A N 1
ATOM 689 C CA . GLY A 1 89 ? -2.990 39.755 9.486 1.00 16.58 233 GLY A CA 1
ATOM 690 C C . GLY A 1 89 ? -3.877 40.569 10.360 1.00 17.74 233 GLY A C 1
ATOM 691 O O . GLY A 1 89 ? -4.869 40.054 10.842 1.00 17.34 233 GLY A O 1
ATOM 692 N N . GLU A 1 90 ? -3.558 41.851 10.546 1.00 18.87 234 GLU A N 1
ATOM 693 C CA . GLU A 1 90 ? -4.348 42.759 11.416 1.00 21.00 234 GLU A CA 1
ATOM 694 C C . GLU A 1 90 ? -5.559 43.393 10.709 1.00 21.61 234 GLU A C 1
ATOM 695 O O . GLU A 1 90 ? -6.550 43.783 11.355 1.00 20.70 234 GLU A O 1
ATOM 701 N N . LEU A 1 91 ? -5.489 43.502 9.381 1.00 20.08 235 LEU A N 1
ATOM 702 C CA . LEU A 1 91 ? -6.557 44.188 8.655 1.00 21.78 235 LEU A CA 1
ATOM 703 C C . LEU A 1 91 ? -7.886 43.494 8.800 1.00 20.53 235 LEU A C 1
ATOM 704 O O . LEU A 1 91 ? -8.883 44.142 9.033 1.00 22.88 235 LEU A O 1
ATOM 709 N N . ALA A 1 92 ? -7.920 42.166 8.695 1.00 21.41 236 ALA A N 1
ATOM 710 C CA . ALA A 1 92 ? -9.166 41.416 8.856 1.00 21.06 236 ALA A CA 1
ATOM 711 C C . ALA A 1 92 ? -9.790 41.617 10.233 1.00 23.66 236 ALA A C 1
ATOM 712 O O . ALA A 1 92 ? -11.018 41.597 10.397 1.00 24.52 236 ALA A O 1
ATOM 714 N N . LEU A 1 93 ? -8.932 41.829 11.222 1.00 22.72 237 LEU A N 1
ATOM 715 C CA . LEU A 1 93 ? -9.386 42.093 12.604 1.00 23.47 237 LEU A CA 1
ATOM 716 C C . LEU A 1 93 ? -9.785 43.572 12.754 1.00 25.86 237 LEU A C 1
ATOM 717 O O . LEU A 1 93 ? -10.798 43.901 13.385 1.00 24.72 237 LEU A O 1
ATOM 722 N N . LEU A 1 94 ? -8.990 44.475 12.201 1.00 28.63 238 LEU A N 1
ATOM 723 C CA . LEU A 1 94 ? -9.336 45.924 12.337 1.00 28.08 238 LEU A CA 1
ATOM 724 C C . LEU A 1 94 ? -10.633 46.282 11.632 1.00 31.08 238 LEU A C 1
ATOM 725 O O . LEU A 1 94 ? -11.428 47.046 12.161 1.00 32.11 238 LEU A O 1
ATOM 730 N N . TYR A 1 95 ? -10.865 45.708 10.454 1.00 32.87 239 TYR A N 1
ATOM 731 C CA . TYR A 1 95 ? -11.994 46.125 9.611 1.00 34.64 239 TYR A CA 1
ATOM 732 C C . TYR A 1 95 ? -13.085 45.069 9.429 1.00 36.56 239 TYR A C 1
ATOM 733 O O . TYR A 1 95 ? -14.047 45.320 8.716 1.00 37.78 239 TYR A O 1
ATOM 742 N N . ASN A 1 96 ? -12.961 43.899 10.072 1.00 37.15 240 ASN A N 1
ATOM 743 C CA A ASN A 1 96 ? -13.963 42.832 9.970 0.50 36.79 240 ASN A CA 1
ATOM 744 C CA B ASN A 1 96 ? -13.979 42.841 9.976 0.50 37.89 240 ASN A CA 1
ATOM 745 C C . ASN A 1 96 ? -14.219 42.399 8.515 1.00 38.88 240 ASN A C 1
ATOM 746 O O . ASN A 1 96 ? -15.352 42.281 8.046 1.00 41.54 240 ASN A O 1
ATOM 755 N N . ALA A 1 97 ? -13.126 42.130 7.817 1.00 35.02 241 ALA A N 1
ATOM 756 C CA . ALA A 1 97 ? -13.146 41.852 6.399 1.00 31.71 241 ALA A CA 1
ATOM 757 C C . ALA A 1 97 ? -12.368 40.577 6.106 1.00 30.37 241 ALA A C 1
ATOM 758 O O . ALA A 1 97 ? -11.545 40.149 6.916 1.00 26.73 241 ALA A O 1
ATOM 760 N N . PRO A 1 98 ? -12.592 39.979 4.915 1.00 28.12 242 PRO A N 1
ATOM 761 C CA . PRO A 1 98 ? -11.817 38.808 4.600 1.00 26.24 242 PRO A CA 1
ATOM 762 C C . PRO A 1 98 ? -10.348 39.184 4.464 1.00 23.83 242 PRO A C 1
ATOM 763 O O . PRO A 1 98 ? -10.000 40.357 4.230 1.00 21.41 242 PRO A O 1
ATOM 767 N N . ARG A 1 99 ? -9.484 38.200 4.589 1.00 21.00 243 ARG A N 1
ATOM 768 C CA . ARG A 1 99 ? -8.037 38.442 4.325 1.00 21.29 243 ARG A CA 1
ATOM 769 C C . ARG A 1 99 ? -7.809 39.198 2.976 1.00 21.21 243 ARG A C 1
ATOM 770 O O . ARG A 1 99 ? -8.291 38.777 1.941 1.00 21.68 243 ARG A O 1
ATOM 778 N N . ALA A 1 100 ? -7.045 40.274 3.000 1.00 21.54 244 ALA A N 1
ATOM 779 C CA . ALA A 1 100 ? -6.805 41.126 1.837 1.00 22.81 244 ALA A CA 1
ATOM 780 C C . ALA A 1 100 ? -5.601 40.708 0.984 1.00 22.56 244 ALA A C 1
ATOM 781 O O . ALA A 1 100 ? -5.336 41.318 -0.060 1.00 22.07 244 ALA A O 1
ATOM 783 N N . ALA A 1 101 ? -4.855 39.709 1.431 1.00 20.57 245 ALA A N 1
ATOM 784 C CA . ALA A 1 101 ? -3.6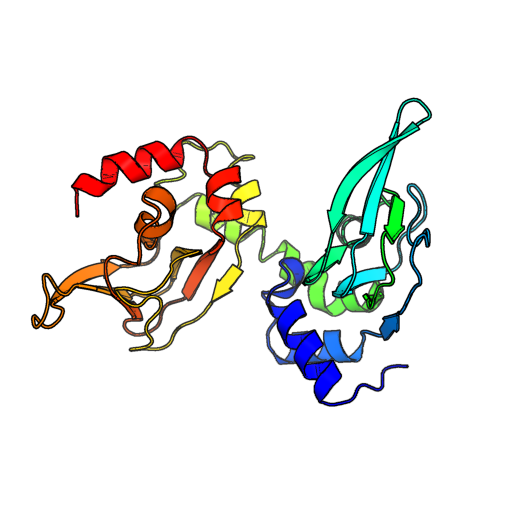75 39.218 0.767 1.00 20.45 245 ALA A CA 1
ATOM 785 C C . ALA A 1 101 ? -3.367 37.806 1.334 1.00 20.97 245 ALA A C 1
ATOM 786 O O . ALA A 1 101 ? -3.908 37.406 2.368 1.00 20.82 245 ALA A O 1
ATOM 788 N N . THR A 1 102 ? -2.511 37.091 0.629 1.00 19.65 246 THR A N 1
ATOM 789 C CA . THR A 1 102 ? -1.984 35.811 1.012 1.00 19.49 246 THR A CA 1
ATOM 790 C C . THR A 1 102 ? -0.595 36.069 1.609 1.00 20.57 246 THR A C 1
ATOM 791 O O . THR A 1 102 ? 0.165 36.893 1.107 1.00 22.01 246 THR A O 1
ATOM 795 N N . VAL A 1 103 ? -0.251 35.378 2.688 1.00 18.10 247 VAL A N 1
ATOM 796 C CA . VAL A 1 103 ? 1.029 35.563 3.281 1.00 18.28 247 VAL A CA 1
ATOM 797 C C . VAL A 1 103 ? 1.760 34.217 3.289 1.00 18.04 247 VAL A C 1
ATOM 798 O O . VAL A 1 103 ? 1.236 33.247 3.810 1.00 20.03 247 VAL A O 1
ATOM 802 N N . THR A 1 104 ? 2.971 34.197 2.763 1.00 18.50 248 THR A N 1
ATOM 803 C CA . THR A 1 104 ? 3.756 32.988 2.660 1.00 20.77 248 THR A CA 1
ATOM 804 C C . THR A 1 104 ? 5.133 33.209 3.225 1.00 20.60 248 THR A C 1
ATOM 805 O O . THR A 1 104 ? 5.778 34.174 2.892 1.00 21.82 248 THR A O 1
ATOM 809 N N . SER A 1 105 ? 5.632 32.290 4.039 1.00 21.38 249 SER A N 1
ATOM 810 C CA . SER A 1 105 ? 6.991 32.457 4.561 1.00 21.91 249 SER A CA 1
ATOM 811 C C . SER A 1 105 ? 8.037 32.275 3.499 1.00 23.50 249 SER A C 1
ATOM 812 O O . SER A 1 105 ? 7.903 31.385 2.630 1.00 25.16 249 SER A O 1
ATOM 815 N N . VAL A 1 106 ? 9.064 33.106 3.574 1.00 24.44 250 VAL A N 1
ATOM 816 C CA . VAL A 1 106 ? 10.246 33.029 2.705 1.00 28.02 250 VAL A CA 1
ATOM 817 C C . VAL A 1 106 ? 11.371 32.220 3.395 1.00 32.03 250 VAL A C 1
ATOM 818 O O . VAL A 1 106 ? 12.121 31.492 2.741 1.00 38.98 250 VAL A O 1
ATOM 822 N N . SER A 1 107 ? 11.503 32.396 4.699 1.00 27.17 251 SER A N 1
ATOM 823 C CA . SER A 1 107 ? 12.367 31.589 5.558 1.00 27.94 251 SER A CA 1
ATOM 824 C C . SER A 1 107 ? 11.541 30.962 6.641 1.00 28.01 251 SER A C 1
ATOM 825 O O . SER A 1 107 ? 10.331 31.245 6.753 1.00 29.14 251 SER A O 1
ATOM 828 N N . ALA A 1 108 ? 12.183 30.088 7.427 1.00 26.38 252 ALA A N 1
ATOM 829 C CA . ALA A 1 108 ? 11.626 29.595 8.689 1.00 26.88 252 ALA A CA 1
ATOM 830 C C . ALA A 1 108 ? 11.319 30.847 9.501 1.00 25.16 252 ALA A C 1
ATOM 831 O O . ALA A 1 108 ? 12.086 31.822 9.459 1.00 30.16 252 ALA A O 1
ATOM 832 N N . CYS A 1 109 ? 10.162 30.862 10.145 1.00 25.66 253 CYS A N 1
ATOM 833 C CA . CYS A 1 109 ? 9.726 31.993 10.964 1.00 24.66 253 CYS A CA 1
ATOM 834 C C . CYS A 1 109 ? 9.315 31.586 12.364 1.00 23.31 253 CYS A C 1
ATOM 835 O O . CYS A 1 109 ? 8.824 30.505 12.586 1.00 26.67 253 CYS A O 1
ATOM 838 N N A ASP A 1 110 ? 9.491 32.531 13.280 0.50 23.49 254 ASP A N 1
ATOM 839 N N B ASP A 1 110 ? 9.569 32.470 13.327 0.50 24.21 254 ASP A N 1
ATOM 840 C CA A ASP A 1 110 ? 9.090 32.391 14.658 0.50 22.13 254 ASP A CA 1
ATOM 841 C CA B ASP A 1 110 ? 9.073 32.314 14.690 0.50 23.11 254 ASP A CA 1
ATOM 842 C C A ASP A 1 110 ? 8.113 33.541 14.858 0.50 20.93 254 ASP A C 1
ATOM 843 C C B ASP A 1 110 ? 8.122 33.505 14.855 0.50 21.41 254 ASP A C 1
ATOM 844 O O A ASP A 1 110 ? 8.508 34.705 14.822 0.50 22.34 254 ASP A O 1
ATOM 845 O O B ASP A 1 110 ? 8.549 34.658 14.788 0.50 22.39 254 ASP A O 1
ATOM 854 N N . LEU A 1 111 ? 6.843 33.185 14.985 1.00 19.78 255 LEU A N 1
ATOM 855 C CA . LEU A 1 111 ? 5.733 34.137 15.087 1.00 20.74 255 LEU A CA 1
ATOM 856 C C . LEU A 1 111 ? 5.043 34.005 16.447 1.00 20.83 255 LEU A C 1
ATOM 857 O O . LEU A 1 111 ? 5.167 32.990 17.137 1.00 20.66 255 LEU A O 1
ATOM 862 N N . TRP A 1 112 ? 4.270 35.030 16.779 1.00 19.43 256 TRP A N 1
ATOM 863 C CA . TRP A 1 112 ? 3.394 35.016 17.916 1.00 19.26 256 TRP A CA 1
ATOM 864 C C . TRP A 1 112 ? 2.038 35.376 17.399 1.00 18.67 256 TRP A C 1
ATOM 865 O O . TRP A 1 112 ? 1.882 36.332 16.661 1.00 19.90 256 TRP A O 1
ATOM 876 N N . GLU A 1 113 ? 1.073 34.603 17.788 1.00 16.86 257 GLU A N 1
ATOM 877 C CA . GLU A 1 113 ? -0.293 34.679 17.298 1.00 17.50 257 GLU A CA 1
ATOM 878 C C . GLU A 1 113 ? -1.237 35.263 18.366 1.00 16.58 257 GLU A C 1
ATOM 879 O O . GLU A 1 113 ? -1.193 34.819 19.511 1.00 17.15 257 GLU A O 1
ATOM 885 N N . LEU A 1 114 ? -2.104 36.214 17.989 1.00 16.20 258 LEU A N 1
ATOM 886 C CA . LEU A 1 114 ? -3.092 36.799 18.855 1.00 16.57 258 LEU A CA 1
ATOM 887 C C . LEU A 1 114 ? -4.477 36.579 18.295 1.00 17.63 258 LEU A C 1
ATOM 888 O O . LEU A 1 114 ? -4.778 36.959 17.124 1.00 15.51 258 LEU A O 1
ATOM 893 N N . GLY A 1 115 ? -5.368 36.038 19.120 1.00 17.25 259 GLY A N 1
ATOM 894 C CA . GLY A 1 115 ? -6.750 35.805 18.696 1.00 18.78 259 GLY A CA 1
ATOM 895 C C . GLY A 1 115 ? -7.613 37.046 18.599 1.00 20.12 259 GLY A C 1
ATOM 896 O O . GLY A 1 115 ? -7.364 38.067 19.242 1.00 17.72 259 GLY A O 1
ATOM 897 N N . ARG A 1 116 ? -8.597 36.964 17.720 1.00 19.41 260 ARG A N 1
ATOM 898 C CA . ARG A 1 116 ? -9.531 38.048 17.469 1.00 21.38 260 ARG A CA 1
ATOM 899 C C . ARG A 1 116 ? -10.249 38.528 18.739 1.00 20.37 260 ARG A C 1
ATOM 900 O O . ARG A 1 116 ? -10.460 39.738 18.912 1.00 19.02 260 ARG A O 1
ATOM 908 N N . ASP A 1 117 ? -10.649 37.596 19.615 1.00 19.85 261 ASP A N 1
ATOM 909 C CA . ASP A 1 117 ? -11.388 38.003 20.805 1.00 19.92 261 ASP A CA 1
ATOM 910 C C . ASP A 1 117 ? -10.527 38.880 21.731 1.00 16.95 261 ASP A C 1
ATOM 911 O O . ASP A 1 117 ? -10.979 39.933 22.221 1.00 16.25 261 ASP A O 1
ATOM 916 N N . THR A 1 118 ? -9.285 38.495 21.922 1.00 16.81 262 THR A N 1
ATOM 917 C CA . THR A 1 118 ? -8.386 39.272 22.795 1.00 17.24 262 THR A CA 1
ATOM 918 C C . THR A 1 118 ? -8.058 40.612 22.124 1.00 16.64 262 THR A C 1
ATOM 919 O O . THR A 1 118 ? -8.066 41.642 22.769 1.00 15.19 262 THR A O 1
ATOM 923 N N . PHE A 1 119 ? -7.791 40.562 20.835 1.00 15.69 263 PHE A N 1
ATOM 924 C CA . PHE A 1 119 ? -7.593 41.799 20.085 1.00 16.31 263 PHE A CA 1
ATOM 925 C C . PHE A 1 119 ? -8.778 42.771 20.229 1.00 16.09 263 PHE A C 1
ATOM 926 O O . PHE A 1 119 ? -8.599 43.969 20.531 1.00 15.41 263 PHE A O 1
ATOM 934 N N . ASN A 1 120 ? -9.984 42.256 20.045 1.00 17.24 264 ASN A N 1
ATOM 935 C CA . ASN A 1 120 ? -11.193 43.059 20.223 1.00 18.44 264 ASN A CA 1
ATOM 936 C C . ASN A 1 120 ? -11.358 43.604 21.584 1.00 17.94 264 ASN A C 1
ATOM 937 O O . ASN A 1 120 ? -11.683 44.768 21.730 1.00 18.79 264 ASN A O 1
ATOM 942 N N . ALA A 1 121 ? -11.106 42.788 22.602 1.00 16.95 265 ALA A N 1
ATOM 943 C CA . ALA A 1 121 ? -11.282 43.231 23.992 1.00 16.58 265 ALA A CA 1
ATOM 944 C C . ALA A 1 121 ? -10.254 44.274 24.478 1.00 17.63 265 ALA A C 1
ATOM 945 O O . ALA A 1 121 ? -10.613 45.206 25.167 1.00 17.72 265 ALA A O 1
ATOM 947 N N . ILE A 1 122 ? -8.979 44.102 24.133 1.00 16.52 266 ILE A N 1
ATOM 948 C CA . ILE A 1 122 ? -7.876 44.862 24.751 1.00 17.94 266 ILE A CA 1
ATOM 949 C C . ILE A 1 122 ? -7.280 45.932 23.829 1.00 18.51 266 ILE A C 1
ATOM 950 O O . ILE A 1 122 ? -6.912 47.004 24.322 1.00 17.87 266 ILE A O 1
ATOM 955 N N . VAL A 1 123 ? -7.188 45.633 22.528 1.00 17.17 267 VAL A N 1
ATOM 956 C CA . VAL A 1 123 ? -6.412 46.437 21.581 1.00 18.35 267 VAL A CA 1
ATOM 957 C C . VAL A 1 123 ? -7.188 47.349 20.628 1.00 19.45 267 VAL A C 1
ATOM 958 O O . VAL A 1 123 ? -6.764 48.456 20.381 1.00 18.03 267 VAL A O 1
ATOM 962 N N . LYS A 1 124 ? -8.295 46.861 20.091 1.00 19.43 268 LYS A N 1
ATOM 963 C CA . LYS A 1 124 ? -8.910 47.419 18.865 1.00 21.93 268 LYS A CA 1
ATOM 964 C C . LYS A 1 124 ? -9.362 48.883 19.069 1.00 22.57 268 LYS A C 1
ATOM 965 O O . LYS A 1 124 ? -8.984 49.757 18.297 1.00 19.38 268 LYS A O 1
ATOM 971 N N . ASP A 1 125 ? -10.145 49.116 20.111 1.00 21.39 269 ASP A N 1
ATOM 972 C CA . ASP A 1 125 ? -10.605 50.470 20.451 1.00 24.27 269 ASP A CA 1
ATOM 973 C C . ASP A 1 125 ? -9.454 51.417 20.765 1.00 20.70 269 ASP A C 1
ATOM 974 O O . ASP A 1 125 ? -9.457 52.547 20.251 1.00 20.65 269 ASP A O 1
ATOM 979 N N . ALA A 1 126 ? -8.476 50.977 21.561 1.00 18.39 270 ALA A N 1
ATOM 980 C CA . ALA A 1 126 ? -7.347 51.805 21.924 1.00 18.84 270 ALA A CA 1
ATOM 981 C C . ALA A 1 126 ? -6.564 52.218 20.683 1.00 17.66 270 ALA A C 1
ATOM 982 O O . ALA A 1 126 ? -6.147 53.377 20.540 1.00 16.12 270 ALA A O 1
ATOM 984 N N . ALA A 1 127 ? -6.355 51.263 19.804 1.00 17.81 271 ALA A N 1
ATOM 985 C CA . ALA A 1 127 ? -5.563 51.473 18.562 1.00 17.64 271 ALA A CA 1
ATOM 986 C C . ALA A 1 127 ? -6.247 52.476 17.638 1.00 18.63 271 ALA A C 1
ATOM 987 O O . ALA A 1 127 ? -5.577 53.427 17.130 1.00 14.32 271 ALA A O 1
ATOM 989 N N . THR A 1 128 ? -7.566 52.279 17.424 1.00 17.78 272 THR A N 1
ATOM 990 C CA . THR A 1 128 ? -8.290 53.137 16.499 1.00 19.56 272 THR A CA 1
ATOM 991 C C . THR A 1 128 ? -8.461 54.524 17.082 1.00 19.12 272 THR A C 1
ATOM 992 O O . THR A 1 128 ? -8.356 55.512 16.346 1.00 17.78 272 THR A O 1
ATOM 996 N N . LYS A 1 129 ? -8.640 54.612 18.390 1.00 17.98 273 LYS A N 1
ATOM 997 C CA . LYS A 1 129 ? -8.656 55.909 19.027 1.00 18.45 273 LYS A CA 1
ATOM 998 C C . LYS A 1 129 ? -7.319 56.649 18.935 1.00 16.75 273 LYS A C 1
ATOM 999 O O . LYS A 1 129 ? -7.293 57.880 18.685 1.00 16.12 273 LYS A O 1
ATOM 1005 N N A ARG A 1 130 ? -6.234 55.920 19.168 0.70 16.26 274 ARG A N 1
ATOM 1006 N N B ARG A 1 130 ? -6.208 55.951 19.181 0.30 15.82 274 ARG A N 1
ATOM 1007 C CA A ARG A 1 130 ? -4.924 56.534 19.087 0.70 17.51 274 ARG A CA 1
ATOM 1008 C CA B ARG A 1 130 ? -4.886 56.601 19.129 0.30 15.64 274 ARG A CA 1
ATOM 1009 C C A ARG A 1 130 ? -4.682 57.140 17.701 0.70 15.56 274 ARG A C 1
ATOM 1010 C C B ARG A 1 130 ? -4.590 57.118 17.701 0.30 15.33 274 ARG A C 1
ATOM 1011 O O A ARG A 1 130 ? -4.178 58.248 17.582 0.70 12.13 274 ARG A O 1
ATOM 1012 O O B ARG A 1 130 ? -4.014 58.197 17.554 0.30 13.86 274 ARG A O 1
ATOM 1027 N N . ARG A 1 131 ? -5.029 56.383 16.667 1.00 15.69 275 ARG A N 1
ATOM 1028 C CA . ARG A 1 131 ? -4.849 56.818 15.265 1.00 16.78 275 ARG A CA 1
ATOM 1029 C C . ARG A 1 131 ? -5.627 58.098 15.003 1.00 14.31 275 ARG A C 1
ATOM 1030 O O . ARG A 1 131 ? -5.092 59.058 14.421 1.00 12.39 275 ARG A O 1
ATOM 1038 N N A SER A 1 132 ? -6.890 58.119 15.472 0.70 13.27 276 SER A N 1
ATOM 1039 N N B SER A 1 132 ? -6.891 58.130 15.452 0.30 13.21 276 SER A N 1
ATOM 1040 C CA A SER A 1 132 ? -7.728 59.282 15.304 0.70 13.23 276 SER A CA 1
ATOM 1041 C CA B SER A 1 132 ? -7.734 59.309 15.278 0.30 12.71 276 SER A CA 1
ATOM 1042 C C A SER A 1 132 ? -7.146 60.498 16.047 0.70 12.34 276 SER A C 1
ATOM 1043 C C B SER A 1 132 ? -7.171 60.511 16.051 0.30 12.28 276 SER A C 1
ATOM 1044 O O A SER A 1 132 ? -7.112 61.605 15.523 0.70 10.33 276 SER A O 1
ATOM 1045 O O B SER A 1 132 ? -7.182 61.631 15.545 0.30 11.35 276 SER A O 1
ATOM 1050 N N . MET A 1 133 ? -6.630 60.266 17.245 1.00 11.76 277 MET A N 1
ATOM 1051 C CA . MET A 1 133 ? -6.028 61.336 18.043 1.00 12.71 277 MET A CA 1
ATOM 1052 C C . MET A 1 133 ? -4.754 61.846 17.359 1.00 11.47 277 MET A C 1
ATOM 1053 O O . MET A 1 133 ? -4.527 63.066 17.352 1.00 10.56 277 MET A O 1
ATOM 1058 N N . TYR A 1 134 ? -3.990 60.939 16.737 1.00 11.14 278 TYR A N 1
ATOM 1059 C CA . TYR A 1 134 ? -2.801 61.386 15.961 1.00 11.52 278 TYR A CA 1
ATOM 1060 C C . TYR A 1 134 ? -3.250 62.239 14.775 1.00 10.93 278 TYR A C 1
ATOM 1061 O O . TYR A 1 134 ? -2.675 63.305 14.516 1.00 10.89 278 TYR A O 1
ATOM 1070 N N . ASP A 1 135 ? -4.301 61.809 14.084 1.00 10.90 279 ASP A N 1
ATOM 1071 C CA . ASP A 1 135 ? -4.795 62.608 12.990 1.00 13.45 279 ASP A CA 1
ATOM 1072 C C . ASP A 1 135 ? -5.230 64.026 13.378 1.00 12.50 279 ASP A C 1
ATOM 1073 O O . ASP A 1 135 ? -4.912 64.983 12.699 1.00 11.60 279 ASP A O 1
ATOM 1078 N N . SER A 1 136 ? -5.951 64.118 14.497 1.00 11.48 280 SER A N 1
ATOM 1079 C CA . SER A 1 136 ? -6.359 65.363 15.086 1.00 12.25 280 SER A CA 1
ATOM 1080 C C . SER A 1 136 ? -5.218 66.237 15.457 1.00 12.00 280 SER A C 1
ATOM 1081 O O . SER A 1 136 ? -5.188 67.433 15.083 1.00 11.31 280 SER A O 1
ATOM 1084 N N . PHE A 1 137 ? -4.203 65.636 16.078 1.00 10.65 281 PHE A N 1
ATOM 1085 C CA . PHE A 1 137 ? -3.014 66.344 16.536 1.00 10.38 281 PHE A CA 1
ATOM 1086 C C . PHE A 1 137 ? -2.305 66.926 15.340 1.00 10.48 281 PHE A C 1
ATOM 1087 O O . PHE A 1 137 ? -1.994 68.099 15.346 1.00 11.63 281 PHE A O 1
ATOM 1095 N N . LEU A 1 138 ? -2.070 66.130 14.332 1.00 11.33 282 LEU A N 1
ATOM 1096 C CA . LEU A 1 138 ? -1.231 66.585 13.176 1.00 12.05 282 LEU A CA 1
ATOM 1097 C C . LEU A 1 138 ? -1.912 67.709 12.427 1.00 13.95 282 LEU A C 1
ATOM 1098 O O . LEU A 1 138 ? -1.292 68.534 11.766 1.00 11.44 282 LEU A O 1
ATOM 1103 N N . LYS A 1 139 ? -3.234 67.752 12.511 1.00 16.49 283 LYS A N 1
ATOM 1104 C CA . LYS A 1 139 ? -3.928 68.815 11.841 1.00 21.60 283 LYS A CA 1
ATOM 1105 C C . LYS A 1 139 ? -3.632 70.142 12.468 1.00 19.33 283 LYS A C 1
ATOM 1106 O O . LYS A 1 139 ? -3.853 71.163 11.837 1.00 23.18 283 LYS A O 1
ATOM 1112 N N A SER A 1 140 ? -3.121 70.172 13.691 0.70 20.91 284 SER A N 1
ATOM 1113 N N B SER A 1 140 ? -3.158 70.164 13.717 0.30 18.95 284 SER A N 1
ATOM 1114 C CA A SER A 1 140 ? -2.688 71.400 14.302 0.70 21.68 284 SER A CA 1
ATOM 1115 C CA B SER A 1 140 ? -2.715 71.389 14.371 0.30 18.19 284 SER A C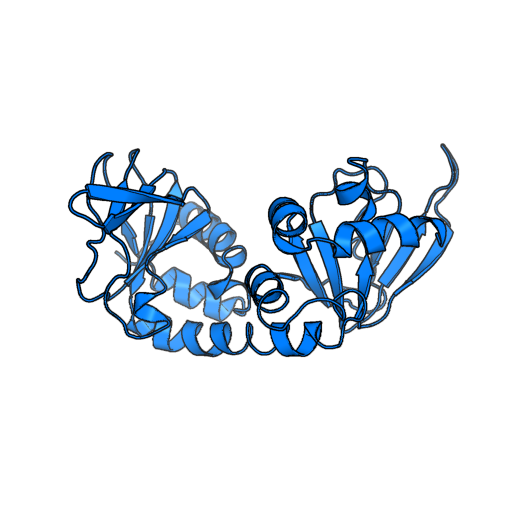A 1
ATOM 1116 C C A SER A 1 140 ? -1.183 71.546 14.414 0.70 19.97 284 SER A C 1
ATOM 1117 C C B SER A 1 140 ? -1.197 71.636 14.323 0.30 17.70 284 SER A C 1
ATOM 1118 O O A SER A 1 140 ? -0.705 72.345 15.184 0.70 26.61 284 SER A O 1
ATOM 1119 O O B SER A 1 140 ? -0.734 72.613 14.886 0.30 20.11 284 SER A O 1
ATOM 1124 N N . VAL A 1 141 ? -0.433 70.788 13.635 1.00 16.68 285 VAL A N 1
ATOM 1125 C CA . VAL A 1 141 ? 1.020 70.933 13.536 1.00 15.62 285 VAL A CA 1
ATOM 1126 C C . VAL A 1 141 ? 1.329 71.623 12.188 1.00 16.83 285 VAL A C 1
ATOM 1127 O O . VAL A 1 141 ? 1.238 71.012 11.127 1.00 15.05 285 VAL A O 1
ATOM 1131 N N . HIS A 1 142 ? 1.745 72.884 12.226 1.00 15.46 286 HIS A N 1
ATOM 1132 C CA . HIS A 1 142 ? 1.662 73.713 11.001 1.00 16.96 286 HIS A CA 1
ATOM 1133 C C . HIS A 1 142 ? 2.602 73.410 9.868 1.00 16.53 286 HIS A C 1
ATOM 1134 O O . HIS A 1 142 ? 2.290 73.683 8.712 1.00 17.15 286 HIS A O 1
ATOM 1141 N N . ILE A 1 143 ? 3.700 72.771 10.184 1.00 19.64 287 ILE A N 1
ATOM 1142 C CA . ILE A 1 143 ? 4.619 72.353 9.152 1.00 21.82 287 ILE A CA 1
ATOM 1143 C C . ILE A 1 143 ? 3.971 71.310 8.237 1.00 22.57 287 ILE A C 1
ATOM 1144 O O . ILE A 1 143 ? 4.374 71.160 7.077 1.00 21.45 287 ILE A O 1
ATOM 1149 N N . LEU A 1 144 ? 2.901 70.644 8.720 1.00 18.07 288 LEU A N 1
ATOM 1150 C CA . LEU A 1 144 ? 2.113 69.723 7.854 1.00 16.53 288 LEU A CA 1
ATOM 1151 C C . LEU A 1 144 ? 0.889 70.354 7.185 1.00 15.17 288 LEU A C 1
ATOM 1152 O O . LEU A 1 144 ? 0.095 69.690 6.534 1.00 15.80 288 LEU A O 1
ATOM 1157 N N . ASP A 1 145 ? 0.724 71.667 7.289 1.00 16.81 289 ASP A N 1
ATOM 1158 C CA . ASP A 1 145 ? -0.467 72.305 6.761 1.00 18.28 289 ASP A CA 1
ATOM 1159 C C . ASP A 1 145 ? -0.629 72.172 5.253 1.00 19.81 289 ASP A C 1
ATOM 1160 O O . ASP A 1 145 ? -1.731 72.281 4.764 1.00 20.10 289 ASP A O 1
ATOM 1165 N N . GLY A 1 146 ? 0.460 71.902 4.555 1.00 21.58 290 GLY A N 1
ATOM 1166 C CA . GLY A 1 146 ? 0.411 71.761 3.111 1.00 24.05 290 GLY A CA 1
ATOM 1167 C C . GLY A 1 146 ? -0.056 70.409 2.653 1.00 25.78 290 GLY A C 1
ATOM 1168 O O . GLY A 1 146 ? -0.482 70.248 1.485 1.00 25.36 290 GLY A O 1
ATOM 1169 N N . MET A 1 147 ? -0.052 69.440 3.575 1.00 20.85 291 MET A N 1
ATOM 1170 C CA . MET A 1 147 ? -0.438 68.066 3.214 1.00 20.02 291 MET A CA 1
ATOM 1171 C C . MET A 1 147 ? -1.932 68.004 3.070 1.00 20.84 291 MET A C 1
ATOM 1172 O O . MET A 1 147 ? -2.646 68.726 3.764 1.00 22.07 291 MET A O 1
ATOM 1177 N N . ASP A 1 148 ? -2.424 67.100 2.249 1.00 21.84 292 ASP A N 1
ATOM 1178 C CA . ASP A 1 148 ? -3.832 66.856 2.261 1.00 21.84 292 ASP A CA 1
ATOM 1179 C C . ASP A 1 148 ? -4.123 65.796 3.360 1.00 19.35 292 ASP A C 1
ATOM 1180 O O . ASP A 1 148 ? -3.200 65.310 4.046 1.00 17.32 292 ASP A O 1
ATOM 1185 N N . ALA A 1 149 ? -5.396 65.475 3.531 1.00 17.75 293 ALA A N 1
ATOM 1186 C CA . ALA A 1 149 ? -5.826 64.594 4.629 1.00 18.41 293 ALA A CA 1
ATOM 1187 C C . ALA A 1 149 ? -5.251 63.246 4.508 1.00 17.64 293 ALA A C 1
ATOM 1188 O O . ALA A 1 149 ? -4.889 62.645 5.503 1.00 16.78 293 ALA A O 1
ATOM 1190 N N A TYR A 1 150 ? -5.132 62.746 3.277 0.50 17.78 294 TYR A N 1
ATOM 1191 N N B TYR A 1 150 ? -5.249 62.670 3.303 0.50 17.41 294 TYR A N 1
ATOM 1192 C CA A TYR A 1 150 ? -4.554 61.424 3.101 0.50 20.13 294 TYR A CA 1
ATOM 1193 C CA B TYR A 1 150 ? -4.830 61.265 3.166 0.50 19.13 294 TYR A CA 1
ATOM 1194 C C A TYR A 1 150 ? -3.056 61.419 3.416 0.50 17.45 294 TYR A C 1
ATOM 1195 C C B TYR A 1 150 ? -3.382 61.154 3.589 0.50 16.05 294 TYR A C 1
ATOM 1196 O O A TYR A 1 150 ? -2.597 60.491 4.074 0.50 15.96 294 TYR A O 1
ATOM 1197 O O B TYR A 1 150 ? -2.956 60.224 4.257 0.50 15.35 294 TYR A O 1
ATOM 1208 N N A GLU A 1 151 ? -2.284 62.405 2.949 0.70 18.10 295 GLU A N 1
ATOM 1209 N N B GLU A 1 151 ? -2.620 62.147 3.127 0.30 14.89 295 GLU A N 1
ATOM 1210 C CA A GLU A 1 151 ? -0.861 62.456 3.293 0.70 18.20 295 GLU A CA 1
ATOM 1211 C CA B GLU A 1 151 ? -1.164 62.250 3.339 0.30 14.27 295 GLU A CA 1
ATOM 1212 C C A GLU A 1 151 ? -0.662 62.477 4.833 0.70 17.54 295 GLU A C 1
ATOM 1213 C C B GLU A 1 151 ? -0.823 62.399 4.825 0.30 14.20 295 GLU A C 1
ATOM 1214 O O A GLU A 1 151 ? 0.145 61.735 5.392 0.70 15.68 295 GLU A O 1
ATOM 1215 O O B GLU A 1 151 ? 0.062 61.733 5.362 0.30 13.66 295 GLU A O 1
ATOM 1226 N N A ARG A 1 152 ? -1.410 63.346 5.492 0.70 17.00 296 ARG A N 1
ATOM 1227 N N B ARG A 1 152 ? -1.520 63.311 5.475 0.30 14.10 296 ARG A N 1
ATOM 1228 C CA A ARG A 1 152 ? -1.303 63.495 6.934 0.70 16.96 296 ARG A CA 1
ATOM 1229 C CA B ARG A 1 152 ? -1.353 63.525 6.894 0.30 14.06 296 ARG A CA 1
ATOM 1230 C C A ARG A 1 152 ? -1.705 62.201 7.644 0.70 15.01 296 ARG A C 1
ATOM 1231 C C B ARG A 1 152 ? -1.722 62.238 7.637 0.30 13.84 296 ARG A C 1
ATOM 1232 O O A ARG A 1 152 ? -1.068 61.784 8.628 0.70 13.85 296 ARG A O 1
ATOM 1233 O O B ARG A 1 152 ? -1.068 61.865 8.617 0.30 13.57 296 ARG A O 1
ATOM 1248 N N . GLY A 1 153 ? -2.766 61.557 7.162 1.00 13.83 297 GLY A N 1
ATOM 1249 C CA . GLY A 1 153 ? -3.204 60.278 7.720 1.00 14.71 297 GLY A CA 1
ATOM 1250 C C . GLY A 1 153 ? -2.145 59.199 7.625 1.00 14.90 297 GLY A C 1
ATOM 1251 O O . GLY A 1 153 ? -1.991 58.382 8.559 1.00 16.61 297 GLY A O 1
ATOM 1252 N N . LYS A 1 154 ? -1.380 59.201 6.537 1.00 15.43 298 LYS A N 1
ATOM 1253 C CA . LYS A 1 154 ? -0.282 58.238 6.419 1.00 17.04 298 LYS A CA 1
ATOM 1254 C C . LYS A 1 154 ? 0.833 58.453 7.434 1.00 15.10 298 LYS A C 1
ATOM 1255 O O . LYS A 1 154 ? 1.359 57.507 7.984 1.00 14.57 298 LYS A O 1
ATOM 1261 N N . VAL A 1 155 ? 1.147 59.715 7.702 1.00 14.77 299 VAL A N 1
ATOM 1262 C CA . VAL A 1 155 ? 2.129 60.083 8.739 1.00 14.00 299 VAL A CA 1
ATOM 1263 C C . VAL A 1 155 ? 1.579 59.623 10.094 1.00 14.55 299 VAL A C 1
ATOM 1264 O O . VAL A 1 155 ? 2.271 58.943 10.858 1.00 14.04 299 VAL A O 1
ATOM 1268 N N . ALA A 1 156 ? 0.308 59.939 10.373 1.00 14.19 300 ALA A N 1
ATOM 1269 C CA . ALA A 1 156 ? -0.352 59.550 11.632 1.00 14.89 300 ALA A CA 1
ATOM 1270 C C . ALA A 1 156 ? -0.253 58.031 11.888 1.00 16.21 300 ALA A C 1
ATOM 1271 O O . ALA A 1 156 ? 0.000 57.605 13.028 1.00 18.02 300 ALA A O 1
ATOM 1273 N N . ASP A 1 157 ? -0.425 57.249 10.829 1.00 16.57 301 ASP A N 1
ATOM 1274 C CA . ASP A 1 157 ? -0.310 55.783 10.847 1.00 19.30 301 ASP A CA 1
ATOM 1275 C C . ASP A 1 157 ? 1.093 55.260 11.138 1.00 17.72 301 ASP A C 1
ATOM 1276 O O . ASP A 1 157 ? 1.238 54.130 11.522 1.00 19.53 301 ASP A O 1
ATOM 1281 N N . ALA A 1 158 ? 2.127 56.081 10.967 1.00 16.34 302 ALA A N 1
ATOM 1282 C CA . ALA A 1 158 ? 3.532 55.729 11.255 1.00 14.94 302 ALA A CA 1
ATOM 1283 C C . ALA A 1 158 ? 4.123 56.344 12.567 1.00 14.00 302 ALA A C 1
ATOM 1284 O O . ALA A 1 158 ? 5.373 56.292 12.800 1.00 13.56 302 ALA A O 1
ATOM 1286 N N . LEU A 1 159 ? 3.291 56.966 13.383 1.00 13.49 303 LEU A N 1
ATOM 1287 C CA . LEU A 1 159 ? 3.745 57.565 14.650 1.00 12.41 303 LEU A CA 1
ATOM 1288 C C . LEU A 1 159 ? 3.715 56.609 15.833 1.00 12.81 303 LEU A C 1
ATOM 1289 O O . LEU A 1 159 ? 2.818 55.756 15.917 1.00 12.89 303 LEU A O 1
ATOM 1294 N N . ARG A 1 160 ? 4.704 56.751 16.715 1.00 11.46 304 ARG A N 1
ATOM 1295 C CA . ARG A 1 160 ? 4.727 56.136 18.050 1.00 11.23 304 ARG A CA 1
ATOM 1296 C C . ARG A 1 160 ? 4.825 57.232 19.081 1.00 11.81 304 ARG A C 1
ATOM 1297 O O . ARG A 1 160 ? 5.074 58.374 18.699 1.00 11.54 304 ARG A O 1
ATOM 1305 N N . THR A 1 161 ? 4.458 56.948 20.318 1.00 11.94 305 THR A N 1
ATOM 1306 C CA . THR A 1 161 ? 4.507 57.954 21.404 1.00 13.51 305 THR A CA 1
ATOM 1307 C C . THR A 1 161 ? 5.503 57.518 22.425 1.00 13.80 305 THR A C 1
ATOM 1308 O O . THR A 1 161 ? 5.558 56.332 22.758 1.00 12.29 305 THR A O 1
ATOM 1312 N N . GLU A 1 162 ? 6.273 58.449 22.937 1.00 12.99 306 GLU A N 1
ATOM 1313 C CA . GLU A 1 162 ? 7.193 58.168 24.058 1.00 14.24 306 GLU A CA 1
ATOM 1314 C C . GLU A 1 162 ? 7.065 59.296 25.117 1.00 14.29 306 GLU A C 1
ATOM 1315 O O . GLU A 1 162 ? 6.830 60.447 24.743 1.00 12.74 306 GLU A O 1
ATOM 1321 N N A MET A 1 163 ? 7.190 58.948 26.403 0.50 14.34 307 MET A N 1
ATOM 1322 N N B MET A 1 163 ? 7.208 58.954 26.399 0.50 15.30 307 MET A N 1
ATOM 1323 C CA A MET A 1 163 ? 7.101 59.907 27.521 0.50 15.28 307 MET A CA 1
ATOM 1324 C CA B MET A 1 163 ? 7.108 59.918 27.504 0.50 16.77 307 MET A CA 1
ATOM 1325 C C A MET A 1 163 ? 8.492 60.040 28.130 0.50 16.14 307 MET A C 1
ATOM 1326 C C B MET A 1 163 ? 8.475 60.037 28.160 0.50 17.08 307 MET A C 1
ATOM 1327 O O A MET A 1 163 ? 9.189 59.046 28.312 0.50 15.55 307 MET A O 1
ATOM 1328 O O B MET A 1 163 ? 9.128 59.029 28.416 0.50 16.29 307 MET A O 1
ATOM 1337 N N . PHE A 1 164 ? 8.900 61.269 28.437 1.00 15.08 308 PHE A N 1
ATOM 1338 C CA . PHE A 1 164 ? 10.176 61.548 29.041 1.00 15.17 308 PHE A CA 1
ATOM 1339 C C . PHE A 1 164 ? 9.931 62.430 30.280 1.00 15.63 308 PHE A C 1
ATOM 1340 O O . PHE A 1 164 ? 9.306 63.472 30.186 1.00 15.01 308 PHE A O 1
ATOM 1348 N N . THR A 1 165 ? 10.513 62.046 31.404 1.00 17.14 309 THR A N 1
ATOM 1349 C CA . THR A 1 165 ? 10.414 62.852 32.623 1.00 18.33 309 THR A CA 1
ATOM 1350 C C . THR A 1 165 ? 11.439 63.932 32.658 1.00 16.83 309 THR A C 1
ATOM 1351 O O . THR A 1 165 ? 12.385 63.973 31.875 1.00 16.49 309 THR A O 1
ATOM 1355 N N . ASP A 1 166 ? 11.322 64.826 33.648 1.00 17.69 310 ASP A N 1
ATOM 1356 C CA . ASP A 1 166 ? 12.174 65.981 33.690 1.00 16.61 310 ASP A CA 1
ATOM 1357 C C . ASP A 1 166 ? 13.649 65.605 33.680 1.00 16.57 310 ASP A C 1
ATOM 1358 O O . ASP A 1 166 ? 14.041 64.684 34.386 1.00 17.78 310 ASP A O 1
ATOM 1363 N N . GLY A 1 167 ? 14.400 66.282 32.823 1.00 15.97 311 GLY A N 1
ATOM 1364 C CA . GLY A 1 167 ? 15.859 66.141 32.703 1.00 15.51 311 GLY A CA 1
ATOM 1365 C C . GLY A 1 167 ? 16.311 65.008 31.792 1.00 15.89 311 GLY A C 1
ATOM 1366 O O . GLY A 1 167 ? 17.485 64.879 31.543 1.00 14.98 311 GLY A O 1
ATOM 1367 N N . ALA A 1 168 ? 15.397 64.146 31.343 1.00 15.41 312 ALA A N 1
ATOM 1368 C CA . ALA A 1 168 ? 15.742 63.013 30.457 1.00 14.26 312 ALA A CA 1
ATOM 1369 C C . ALA A 1 168 ? 16.101 63.542 29.068 1.00 14.12 312 ALA A C 1
ATOM 1370 O O . ALA A 1 168 ? 15.440 64.427 28.519 1.00 14.00 312 ALA A O 1
ATOM 1372 N N . TYR A 1 169 ? 17.202 63.055 28.503 1.00 13.64 313 TYR A N 1
ATOM 1373 C CA . TYR A 1 169 ? 17.633 63.495 27.188 1.00 14.25 313 TYR A CA 1
ATOM 1374 C C . TYR A 1 169 ? 16.825 62.711 26.179 1.00 13.64 313 TYR A C 1
ATOM 1375 O O . TYR A 1 169 ? 16.830 61.478 26.196 1.00 15.68 313 TYR A O 1
ATOM 1384 N N . ILE A 1 170 ? 16.161 63.416 25.286 1.00 12.57 314 ILE A N 1
ATOM 1385 C CA . ILE A 1 170 ? 15.438 62.768 24.167 1.00 13.14 314 ILE A CA 1
ATOM 1386 C C . ILE A 1 170 ? 16.441 62.484 23.025 1.00 13.17 314 ILE A C 1
ATOM 1387 O O . ILE A 1 170 ? 16.441 61.396 22.448 1.00 13.37 314 ILE A O 1
ATOM 1392 N N . VAL A 1 171 ? 17.267 63.470 22.695 1.00 12.65 315 VAL A N 1
ATOM 1393 C CA . VAL A 1 171 ? 18.416 63.285 21.830 1.00 12.62 315 VAL A CA 1
ATOM 1394 C C . VAL A 1 171 ? 19.636 63.929 22.466 1.00 13.02 315 VAL A C 1
ATOM 1395 O O . VAL A 1 171 ? 19.521 64.889 23.266 1.00 12.61 315 VAL A O 1
ATOM 1399 N N . ARG A 1 172 ? 20.800 63.381 22.117 1.00 13.36 316 ARG A N 1
ATOM 1400 C CA . ARG A 1 172 ? 22.092 63.893 22.578 1.00 14.05 316 ARG A CA 1
ATOM 1401 C C . ARG A 1 172 ? 22.953 64.359 21.394 1.00 13.60 316 ARG A C 1
ATOM 1402 O O . ARG A 1 172 ? 23.026 63.668 20.360 1.00 14.18 316 ARG A O 1
ATOM 1410 N N . GLN A 1 173 ? 23.627 65.480 21.562 1.00 12.72 317 GLN A N 1
ATOM 1411 C CA . GLN A 1 173 ? 24.428 66.053 20.532 1.00 13.75 317 GLN A CA 1
ATOM 1412 C C . GLN A 1 173 ? 25.557 65.062 20.200 1.00 13.76 317 GLN A C 1
ATOM 1413 O O . GLN A 1 173 ? 26.167 64.485 21.103 1.00 13.96 317 GLN A O 1
ATOM 1419 N N . GLY A 1 174 ? 25.764 64.848 18.918 1.00 13.64 318 GLY A N 1
ATOM 1420 C CA . GLY A 1 174 ? 26.791 63.946 18.415 1.00 15.00 318 GLY A CA 1
ATOM 1421 C C . GLY A 1 174 ? 26.366 62.496 18.217 1.00 15.01 318 GLY A C 1
ATOM 1422 O O . GLY A 1 174 ? 27.149 61.741 17.684 1.00 16.71 318 GLY A O 1
ATOM 1423 N N . GLU A 1 175 ? 25.141 62.099 18.613 1.00 14.13 319 GLU A N 1
ATOM 1424 C CA A GLU A 1 175 ? 24.676 60.714 18.445 0.50 14.37 319 GLU A CA 1
ATOM 1425 C CA B GLU A 1 175 ? 24.719 60.702 18.424 0.50 13.91 319 GLU A CA 1
ATOM 1426 C C . GLU A 1 175 ? 24.029 60.528 17.068 1.00 13.87 319 GLU A C 1
ATOM 1427 O O . GLU A 1 175 ? 23.613 61.497 16.430 1.00 13.22 319 GLU A O 1
ATOM 1438 N N . LEU A 1 176 ? 23.882 59.274 16.638 1.00 14.92 320 LEU A N 1
ATOM 1439 C CA . LEU A 1 176 ? 23.234 58.966 15.384 1.00 17.40 320 LEU A CA 1
ATOM 1440 C C . LEU A 1 176 ? 21.781 59.323 15.585 1.00 15.75 320 LEU A C 1
ATOM 1441 O O . LEU A 1 176 ? 21.263 59.042 16.617 1.00 13.80 320 LEU A O 1
ATOM 1446 N N . GLY A 1 177 ? 21.178 59.905 14.586 1.00 15.40 321 GLY A N 1
ATOM 1447 C CA . GLY A 1 177 ? 19.746 60.252 14.653 1.00 16.24 321 GLY A CA 1
ATOM 1448 C C . GLY A 1 177 ? 18.947 59.608 13.545 1.00 16.09 321 GLY A C 1
ATOM 1449 O O . GLY A 1 177 ? 19.206 59.865 12.364 1.00 18.22 321 GLY A O 1
ATOM 1450 N N . ASP A 1 178 ? 17.935 58.835 13.947 1.00 15.33 322 ASP A N 1
ATOM 1451 C CA . ASP A 1 178 ? 17.049 58.153 13.032 1.00 16.66 322 ASP A CA 1
ATOM 1452 C C . ASP A 1 178 ? 15.570 58.363 13.401 1.00 15.74 322 ASP A C 1
ATOM 1453 O O . ASP A 1 178 ? 14.713 57.597 12.972 1.00 15.67 322 ASP A O 1
ATOM 1458 N N . VAL A 1 179 ? 15.288 59.426 14.156 1.00 13.37 323 VAL A N 1
ATOM 1459 C CA . VAL A 1 179 ? 13.873 59.689 14.595 1.00 13.10 323 VAL A CA 1
ATOM 1460 C C . VAL A 1 179 ? 13.571 61.188 14.533 1.00 11.90 323 VAL A C 1
ATOM 1461 O O . VAL A 1 179 ? 14.383 62.029 14.979 1.00 11.41 323 VAL A O 1
ATOM 1465 N N . PHE A 1 180 ? 12.396 61.521 13.996 1.00 11.30 324 PHE A N 1
ATOM 1466 C CA . PHE A 1 180 ? 11.859 62.890 13.970 1.00 10.67 324 PHE A CA 1
ATOM 1467 C C . PHE A 1 180 ? 10.802 62.956 15.065 1.00 10.22 324 PHE A C 1
ATOM 1468 O O . PHE A 1 180 ? 10.045 62.001 15.198 1.00 10.25 324 PHE A O 1
ATOM 1476 N N . TYR A 1 181 ? 10.799 64.047 15.851 1.00 9.11 325 TYR A N 1
ATOM 1477 C CA . TYR A 1 181 ? 9.923 64.232 16.984 1.00 9.81 325 TYR A CA 1
ATOM 1478 C C . TYR A 1 181 ? 9.008 65.468 16.886 1.00 9.67 325 TYR A C 1
ATOM 1479 O O . TYR A 1 181 ? 9.366 66.501 16.320 1.00 10.71 325 TYR A O 1
ATOM 1488 N N . ILE A 1 182 ? 7.768 65.319 17.322 1.00 10.62 326 ILE A N 1
ATOM 1489 C CA . ILE A 1 182 ? 6.852 66.419 17.498 1.00 11.41 326 ILE A CA 1
ATOM 1490 C C . ILE A 1 182 ? 6.306 66.335 18.948 1.00 11.04 326 ILE A C 1
ATOM 1491 O O . ILE A 1 182 ? 5.897 65.256 19.431 1.00 10.53 326 ILE A O 1
ATOM 1496 N N . VAL A 1 183 ? 6.334 67.443 19.668 1.00 10.87 327 VAL A N 1
ATOM 1497 C CA . VAL A 1 183 ? 5.925 67.437 21.022 1.00 10.58 327 VAL A CA 1
ATOM 1498 C C . VAL A 1 183 ? 4.386 67.413 21.001 1.00 10.81 327 VAL A C 1
ATOM 1499 O O . VAL A 1 183 ? 3.756 68.335 20.478 1.00 11.49 327 VAL A O 1
ATOM 1503 N N . GLU A 1 184 ? 3.819 66.408 21.615 1.00 11.11 328 GLU A N 1
ATOM 1504 C CA . GLU A 1 184 ? 2.336 66.330 21.756 1.00 12.11 328 GLU A CA 1
ATOM 1505 C C . GLU A 1 184 ? 1.835 67.172 22.935 1.00 13.85 328 GLU A C 1
ATOM 1506 O O . GLU A 1 184 ? 0.818 67.865 22.825 1.00 14.35 328 GLU A O 1
ATOM 1512 N N . GLU A 1 185 ? 2.516 67.053 24.071 1.00 13.15 329 GLU A N 1
ATOM 1513 C CA . GLU A 1 185 ? 2.233 67.793 25.295 1.00 13.67 329 GLU A CA 1
ATOM 1514 C C . GLU A 1 185 ? 3.526 67.907 26.098 1.00 13.66 329 GLU A C 1
ATOM 1515 O O . GLU A 1 185 ? 4.427 67.071 25.949 1.00 12.68 329 GLU A O 1
ATOM 1521 N N . GLY A 1 186 ? 3.578 68.878 27.014 1.00 12.94 330 GLY A N 1
ATOM 1522 C CA . GLY A 1 186 ? 4.768 69.140 27.803 1.00 12.77 330 GLY A CA 1
ATOM 1523 C C . GLY A 1 186 ? 5.762 70.035 27.120 1.00 12.38 330 GLY A C 1
ATOM 1524 O O . GLY A 1 186 ? 5.426 70.817 26.267 1.00 11.58 330 GLY A O 1
ATOM 1525 N N A SER A 1 187 ? 7.027 69.909 27.501 0.70 13.77 331 SER A N 1
ATOM 1526 N N B SER A 1 187 ? 7.012 69.964 27.551 0.30 12.24 331 SER A N 1
ATOM 1527 C CA A SER A 1 187 ? 8.001 70.893 27.150 0.70 13.95 331 SER A CA 1
ATOM 1528 C CA B SER A 1 187 ? 7.997 70.878 27.043 0.30 11.80 331 SER A CA 1
ATOM 1529 C C A SER A 1 187 ? 9.388 70.269 27.085 0.70 12.69 331 SER A C 1
ATOM 1530 C C B SER A 1 187 ? 9.376 70.266 27.078 0.30 11.71 331 SER A C 1
ATOM 1531 O O A SER A 1 187 ? 9.652 69.257 27.726 0.70 13.01 331 SER A O 1
ATOM 1532 O O B SER A 1 187 ? 9.621 69.254 27.731 0.30 11.88 331 SER A O 1
ATOM 1537 N N . ALA A 1 188 ? 10.260 70.914 26.357 1.00 11.77 332 ALA A N 1
ATOM 1538 C CA . ALA A 1 188 ? 11.685 70.481 26.224 1.00 12.11 332 ALA A CA 1
ATOM 1539 C C . ALA A 1 188 ? 12.512 71.657 25.932 1.00 13.23 332 ALA A C 1
ATOM 1540 O O . ALA A 1 188 ? 12.002 72.727 25.553 1.00 14.17 332 ALA A O 1
ATOM 1542 N N . VAL A 1 189 ? 13.830 71.496 26.127 1.00 13.34 333 VAL A N 1
ATOM 1543 C CA . VAL A 1 189 ? 14.799 72.487 25.777 1.00 14.23 333 VAL A CA 1
ATOM 1544 C C . VAL A 1 189 ? 15.916 71.868 24.906 1.00 13.87 333 VAL A C 1
ATOM 1545 O O . VAL A 1 189 ? 16.296 70.732 25.121 1.00 15.10 333 VAL A O 1
ATOM 1549 N N . ALA A 1 190 ? 16.347 72.622 23.9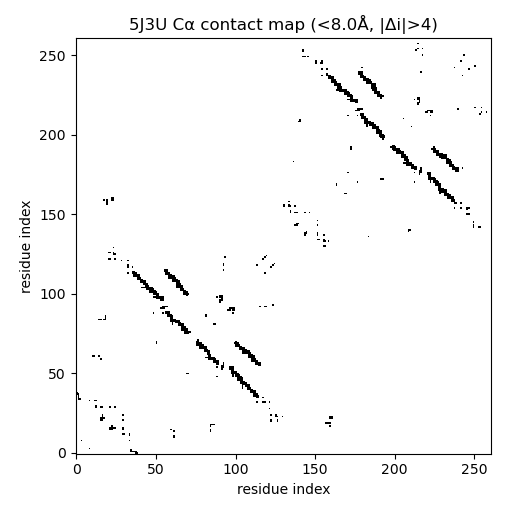25 1.00 12.79 334 ALA A N 1
ATOM 1550 C CA . ALA A 1 190 ? 17.522 72.276 23.118 1.00 14.47 334 ALA A CA 1
ATOM 1551 C C . ALA A 1 190 ? 18.710 73.013 23.711 1.00 14.66 334 ALA A C 1
ATOM 1552 O O . ALA A 1 190 ? 18.647 74.253 23.905 1.00 15.76 334 ALA A O 1
ATOM 1554 N N . THR A 1 191 ? 19.795 72.278 23.906 1.00 15.40 335 THR A N 1
ATOM 1555 C CA . THR A 1 191 ? 21.076 72.898 24.324 1.00 14.84 335 THR A CA 1
ATOM 1556 C C . THR A 1 191 ? 22.110 72.431 23.336 1.00 15.84 335 THR A C 1
ATOM 1557 O O . THR A 1 191 ? 22.059 71.274 22.858 1.00 14.28 335 THR A O 1
ATOM 1561 N N . LYS A 1 192 ? 23.086 73.290 23.059 1.00 15.36 336 LYS A N 1
ATOM 1562 C CA . LYS A 1 192 ? 24.057 73.041 22.050 1.00 15.73 336 LYS A CA 1
ATOM 1563 C C . LYS A 1 192 ? 25.425 73.528 22.483 1.00 16.33 336 LYS A C 1
ATOM 1564 O O . LYS A 1 192 ? 25.542 74.701 22.862 1.00 17.50 336 LYS A O 1
ATOM 1570 N N . SER A 1 193 ? 26.407 72.637 22.351 1.00 15.83 337 SER A N 1
ATOM 1571 C CA . SER A 1 193 ? 27.855 73.000 22.450 1.00 16.79 337 SER A CA 1
ATOM 1572 C C . SER A 1 193 ? 28.283 73.526 21.098 1.00 16.24 337 SER A C 1
ATOM 1573 O O . SER A 1 193 ? 28.158 72.826 20.063 1.00 17.09 337 SER A O 1
ATOM 1576 N N . PHE A 1 194 ? 28.757 74.763 21.073 1.00 15.59 338 PHE A N 1
ATOM 1577 C CA . PHE A 1 194 ? 29.253 75.385 19.843 1.00 16.66 338 PHE A CA 1
ATOM 1578 C C . PHE A 1 194 ? 30.701 75.032 19.441 1.00 19.46 338 PHE A C 1
ATOM 1579 O O . PHE A 1 194 ? 31.183 75.495 18.438 1.00 19.11 338 PHE A O 1
ATOM 1587 N N . GLY A 1 195 ? 31.359 74.179 20.184 1.00 21.16 339 GLY A N 1
ATOM 1588 C CA . GLY A 1 195 ? 32.689 73.690 19.742 1.00 20.43 339 GLY A CA 1
ATOM 1589 C C . GLY A 1 195 ? 33.291 72.794 20.796 1.00 20.44 339 GLY A C 1
ATOM 1590 O O . GLY A 1 195 ? 32.804 72.755 21.914 1.00 17.79 339 GLY A O 1
ATOM 1591 N N . PRO A 1 196 ? 34.383 72.071 20.432 1.00 19.97 340 PRO A N 1
ATOM 1592 C CA . PRO A 1 196 ? 35.109 71.185 21.333 1.00 21.42 340 PRO A CA 1
ATOM 1593 C C . PRO A 1 196 ? 35.480 71.959 22.580 1.00 18.32 340 PRO A C 1
ATOM 1594 O O . PRO A 1 196 ? 35.899 73.094 22.465 1.00 18.97 340 PRO A O 1
ATOM 1598 N N . GLY A 1 197 ? 35.283 71.337 23.739 1.00 19.96 341 GLY A N 1
ATOM 1599 C CA . GLY A 1 197 ? 35.508 71.956 25.027 1.00 21.06 341 GLY A CA 1
ATOM 1600 C C . GLY A 1 197 ? 34.601 73.089 25.481 1.00 20.73 341 GLY A C 1
ATOM 1601 O O . GLY A 1 197 ? 34.867 73.676 26.488 1.00 20.46 341 GLY A O 1
ATOM 1602 N N . GLN A 1 198 ? 33.516 73.371 24.759 1.00 19.68 342 GLN A N 1
ATOM 1603 C CA . GLN A 1 198 ? 32.560 74.399 25.150 1.00 20.27 342 GLN A CA 1
ATOM 1604 C C . GLN A 1 198 ? 31.313 73.698 25.694 1.00 20.54 342 GLN A C 1
ATOM 1605 O O . GLN A 1 198 ? 30.790 72.788 25.054 1.00 18.17 342 GLN A O 1
ATOM 1611 N N . PRO A 1 199 ? 30.876 74.065 26.892 1.00 21.46 343 PRO A N 1
ATOM 1612 C CA . PRO A 1 199 ? 29.693 73.443 27.447 1.00 21.36 343 PRO A CA 1
ATOM 1613 C C . PRO A 1 199 ? 28.480 73.838 26.627 1.00 19.65 343 PRO A C 1
ATOM 1614 O O . PRO A 1 199 ? 28.442 74.893 26.030 1.00 16.85 343 PRO A O 1
ATOM 1618 N N . PRO A 1 200 ? 27.471 72.997 26.623 1.00 19.52 344 PRO A N 1
ATOM 1619 C CA . PRO A 1 200 ? 26.284 73.381 25.840 1.00 19.68 344 PRO A CA 1
ATOM 1620 C C . PRO A 1 200 ? 25.534 74.548 26.472 1.00 19.77 344 PRO A C 1
ATOM 1621 O O . PRO A 1 200 ? 25.540 74.673 27.694 1.00 19.99 344 PRO A O 1
ATOM 1625 N N . ILE A 1 201 ? 24.905 75.363 25.650 1.00 20.34 345 ILE A N 1
ATOM 1626 C CA . ILE A 1 201 ? 24.074 76.453 26.130 1.00 20.90 345 ILE A CA 1
ATOM 1627 C C . ILE A 1 201 ? 22.665 76.280 25.592 1.00 20.63 345 ILE A C 1
ATOM 1628 O O . ILE A 1 201 ? 22.483 75.692 24.512 1.00 19.55 345 ILE A O 1
ATOM 1633 N N . GLU A 1 202 ? 21.690 76.761 26.337 1.00 21.25 346 GLU A N 1
ATOM 1634 C CA . GLU A 1 202 ? 20.308 76.643 25.890 1.00 20.83 346 GLU A CA 1
ATOM 1635 C C . GLU A 1 202 ? 20.129 77.480 24.656 1.00 19.74 346 GLU A C 1
ATOM 1636 O O . GLU A 1 202 ? 20.541 78.616 24.638 1.00 20.55 346 GLU A O 1
ATOM 1642 N N . VAL A 1 203 ? 19.507 76.909 23.625 1.00 18.41 347 VAL A N 1
ATOM 1643 C CA . VAL A 1 203 ? 19.289 77.548 22.342 1.00 17.71 347 VAL A CA 1
ATOM 1644 C C . VAL A 1 203 ? 17.820 77.561 21.870 1.00 18.65 347 VAL A C 1
ATOM 1645 O O . VAL A 1 203 ? 17.495 78.256 20.894 1.00 20.30 347 VAL A O 1
ATOM 1649 N N . LYS A 1 204 ? 16.947 76.822 22.539 1.00 16.24 348 LYS A N 1
ATOM 1650 C CA . LYS A 1 204 ? 15.509 76.852 22.133 1.00 17.66 348 LYS A CA 1
ATOM 1651 C C . LYS A 1 204 ? 14.705 76.209 23.207 1.00 17.74 348 LYS A C 1
ATOM 1652 O O . LYS A 1 204 ? 15.183 75.313 23.894 1.00 16.55 348 LYS A O 1
ATOM 1658 N N . LYS A 1 205 ? 13.440 76.652 23.368 1.00 17.95 349 LYS A N 1
ATOM 1659 C CA . LYS A 1 205 ? 12.516 76.063 24.304 1.00 18.97 349 LYS A CA 1
ATOM 1660 C C . LYS A 1 205 ? 11.367 75.538 23.456 1.00 18.74 349 LYS A C 1
ATOM 1661 O O . LYS A 1 205 ? 10.971 76.227 22.528 1.00 21.05 349 LYS A O 1
ATOM 1667 N N . TYR A 1 206 ? 10.927 74.312 23.699 1.00 14.65 350 TYR A N 1
ATOM 1668 C CA . TYR A 1 206 ? 9.844 73.710 22.895 1.00 13.14 350 TYR A CA 1
ATOM 1669 C C . TYR A 1 206 ? 8.596 73.629 23.731 1.00 12.21 350 TYR A C 1
ATOM 1670 O O . TYR A 1 206 ? 8.657 73.405 24.915 1.00 13.05 350 TYR A O 1
ATOM 1679 N N . GLN A 1 207 ? 7.475 73.745 23.056 1.00 12.40 351 GLN A N 1
ATOM 1680 C CA . GLN A 1 207 ? 6.149 73.529 23.662 1.00 13.40 351 GLN A CA 1
ATOM 1681 C C . GLN A 1 207 ? 5.342 72.617 22.743 1.00 11.61 351 GLN A C 1
ATOM 1682 O O . GLN A 1 207 ? 5.753 72.272 21.628 1.00 11.31 351 GLN A O 1
ATOM 1688 N N . ALA A 1 208 ? 4.134 72.296 23.196 1.00 12.56 352 ALA A N 1
ATOM 1689 C CA . ALA A 1 208 ? 3.260 71.401 22.428 1.00 12.91 352 ALA A CA 1
ATOM 1690 C C . ALA A 1 208 ? 3.067 71.898 20.995 1.00 13.04 352 ALA A C 1
ATOM 1691 O O . ALA A 1 208 ? 2.782 73.075 20.757 1.00 12.58 352 ALA A O 1
ATOM 1693 N N . GLY A 1 209 ? 3.258 70.990 20.024 1.00 11.28 353 GLY A N 1
ATOM 1694 C CA . GLY A 1 209 ? 3.127 71.306 18.633 1.00 12.48 353 GLY A CA 1
ATOM 1695 C C . GLY A 1 209 ? 4.434 71.604 17.924 1.00 12.53 353 GLY A C 1
ATOM 1696 O O . GLY A 1 209 ? 4.484 71.606 16.739 1.00 12.06 353 GLY A O 1
ATOM 1697 N N . ASP A 1 210 ? 5.498 71.845 18.673 1.00 12.89 354 ASP A N 1
ATOM 1698 C CA . ASP A 1 210 ? 6.819 72.078 18.042 1.00 13.37 354 ASP A CA 1
ATOM 1699 C C . ASP A 1 210 ? 7.501 70.768 17.635 1.00 13.55 354 ASP A C 1
ATOM 1700 O O . ASP A 1 210 ? 7.270 69.737 18.254 1.00 14.07 354 ASP A O 1
ATOM 1705 N N . TYR A 1 211 ? 8.376 70.831 16.639 1.00 12.78 355 TYR A N 1
ATOM 1706 C CA . TYR A 1 211 ? 9.101 69.645 16.174 1.00 12.43 355 TYR A CA 1
ATOM 1707 C C . TYR A 1 211 ? 10.598 69.831 16.396 1.00 12.35 355 TYR A C 1
ATOM 1708 O O . TYR A 1 211 ? 11.066 70.965 16.529 1.00 10.89 355 TYR A O 1
ATOM 1717 N N . PHE A 1 212 ? 11.314 68.713 16.431 1.00 10.86 356 PHE A N 1
ATOM 1718 C CA . PHE A 1 212 ? 12.781 68.752 16.478 1.00 10.74 356 PHE A CA 1
ATOM 1719 C C . PHE A 1 212 ? 13.320 67.417 15.966 1.00 10.89 356 PHE A C 1
ATOM 1720 O O . PHE A 1 212 ? 12.576 66.447 15.852 1.00 10.69 356 PHE A O 1
ATOM 1728 N N . GLY A 1 213 ? 14.640 67.352 15.707 1.00 10.67 357 GLY A N 1
ATOM 1729 C CA . GLY A 1 213 ? 15.259 66.120 15.315 1.00 10.95 357 GLY A CA 1
ATOM 1730 C C . GLY A 1 213 ? 15.214 65.920 13.816 1.00 11.44 357 GLY A C 1
ATOM 1731 O O . GLY A 1 213 ? 15.469 64.811 13.357 1.00 12.95 357 GLY A O 1
ATOM 1732 N N . GLU A 1 214 ? 14.907 66.972 13.045 1.00 11.65 358 GLU A N 1
ATOM 1733 C CA . GLU A 1 214 ? 14.854 66.838 11.598 1.00 12.45 358 GLU A CA 1
ATOM 1734 C C . GLU A 1 214 ? 16.241 66.924 10.959 1.00 12.42 358 GLU A C 1
ATOM 1735 O O . GLU A 1 214 ? 16.412 66.362 9.890 1.00 14.43 358 GLU A O 1
ATOM 1741 N N . LEU A 1 215 ? 17.166 67.649 11.582 1.00 12.89 359 LEU A N 1
ATOM 1742 C CA . LEU A 1 215 ? 18.435 67.941 10.911 1.00 13.63 359 LEU A CA 1
ATOM 1743 C C . LEU A 1 215 ? 19.264 66.699 10.626 1.00 14.37 359 LEU A C 1
ATOM 1744 O O . LEU A 1 215 ? 19.855 66.610 9.537 1.00 13.98 359 LEU A O 1
ATOM 1749 N N . ALA A 1 216 ? 19.306 65.736 11.561 1.00 14.53 360 ALA A N 1
ATOM 1750 C CA . ALA A 1 216 ? 20.082 64.507 11.324 1.00 14.82 360 ALA A CA 1
ATOM 1751 C C . ALA A 1 216 ? 19.504 63.728 10.143 1.00 15.96 360 ALA A C 1
ATOM 1752 O O . ALA A 1 216 ? 20.237 63.095 9.400 1.00 15.66 360 ALA A O 1
ATOM 1754 N N . LEU A 1 217 ? 18.178 63.781 9.965 1.00 16.02 361 LEU A N 1
ATOM 1755 C CA . LEU A 1 217 ? 17.505 63.060 8.859 1.00 15.35 361 LEU A CA 1
ATOM 1756 C C . LEU A 1 217 ? 17.741 63.735 7.519 1.00 15.90 361 LEU A C 1
ATOM 1757 O O . LEU A 1 217 ? 18.130 63.057 6.557 1.00 18.61 361 LEU A O 1
ATOM 1762 N N . ILE A 1 218 ? 17.590 65.060 7.462 1.00 16.02 362 ILE A N 1
ATOM 1763 C CA . ILE A 1 218 ? 17.730 65.814 6.249 1.00 17.21 362 ILE A CA 1
ATOM 1764 C C . ILE A 1 218 ? 19.188 65.899 5.804 1.00 20.06 362 ILE A C 1
ATOM 1765 O O . ILE A 1 218 ? 19.458 65.795 4.613 1.00 19.57 362 ILE A O 1
ATOM 1770 N N . ASN A 1 219 ? 20.090 66.095 6.758 1.00 19.78 363 ASN A N 1
ATOM 1771 C CA . ASN A 1 219 ? 21.509 66.352 6.443 1.00 20.48 363 ASN A CA 1
ATOM 1772 C C . ASN A 1 219 ? 22.385 65.139 6.540 1.00 20.73 363 ASN A C 1
ATOM 1773 O O . ASN A 1 219 ? 23.581 65.206 6.196 1.00 21.74 363 ASN A O 1
ATOM 1778 N N . GLU A 1 220 ? 21.853 64.033 7.065 1.00 20.74 364 GLU A N 1
ATOM 1779 C CA . GLU A 1 220 ? 22.591 62.797 7.205 1.00 21.61 364 GLU A CA 1
ATOM 1780 C C . GLU A 1 220 ? 23.819 63.010 8.086 1.00 22.09 364 GLU A C 1
ATOM 1781 O O . GLU A 1 220 ? 24.942 62.653 7.694 1.00 19.33 364 GLU A O 1
ATOM 1787 N N . GLU A 1 221 ? 23.592 63.682 9.218 1.00 20.24 365 GLU A N 1
ATOM 1788 C CA . GLU A 1 221 ? 24.662 64.080 10.132 1.00 18.80 365 GLU A CA 1
ATOM 1789 C C . GLU A 1 221 ? 24.278 63.649 11.551 1.00 19.04 365 GLU A C 1
ATOM 1790 O O . GLU A 1 221 ? 23.094 63.387 11.861 1.00 15.90 365 GLU A O 1
ATOM 1796 N N . PRO A 1 222 ? 25.255 63.672 12.471 1.00 16.15 366 PRO A N 1
ATOM 1797 C CA . PRO A 1 222 ? 24.903 63.383 13.853 1.00 16.49 366 PRO A CA 1
ATOM 1798 C C . PRO A 1 222 ? 24.022 64.498 14.374 1.00 12.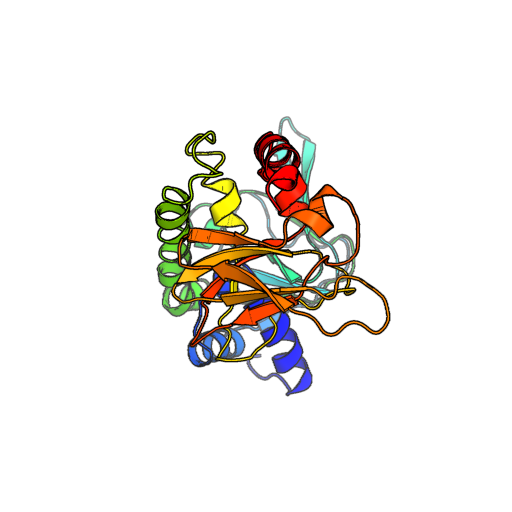62 366 PRO A C 1
ATOM 1799 O O . PRO A 1 222 ? 24.061 65.600 13.835 1.00 13.14 366 PRO A O 1
ATOM 1803 N N . ARG A 1 223 ? 23.331 64.203 15.438 1.00 13.19 367 ARG A N 1
ATOM 1804 C CA . ARG A 1 223 ? 22.498 65.207 16.114 1.00 12.39 367 ARG A CA 1
ATOM 1805 C C . ARG A 1 223 ? 23.299 66.474 16.396 1.00 14.25 367 ARG A C 1
ATOM 1806 O O . ARG A 1 223 ? 24.438 66.389 16.943 1.00 13.19 367 ARG A O 1
ATOM 1814 N N . ALA A 1 224 ? 22.737 67.612 16.063 1.00 14.28 368 ALA A N 1
ATOM 1815 C CA . ALA A 1 224 ? 23.388 68.924 16.200 1.00 15.58 368 ALA A CA 1
ATOM 1816 C C . ALA A 1 224 ? 23.205 69.620 17.588 1.00 15.51 368 ALA A C 1
ATOM 1817 O O . ALA A 1 224 ? 23.839 70.662 17.865 1.00 15.14 368 ALA A O 1
ATOM 1819 N N . ALA A 1 225 ? 22.384 69.034 18.445 1.00 14.28 369 ALA A N 1
ATOM 1820 C CA . ALA A 1 225 ? 22.069 69.590 19.770 1.00 14.03 369 ALA A CA 1
ATOM 1821 C C . ALA A 1 225 ? 21.494 68.490 20.646 1.00 13.41 369 ALA A C 1
ATOM 1822 O O . ALA A 1 225 ? 21.108 67.421 20.140 1.00 13.20 369 ALA A O 1
ATOM 1824 N N . ASN A 1 226 ? 21.497 68.728 21.958 1.00 11.81 370 ASN A N 1
ATOM 1825 C CA . ASN A 1 226 ? 20.748 67.967 22.911 1.00 12.22 370 ASN A CA 1
ATOM 1826 C C . ASN A 1 226 ? 19.322 68.483 22.902 1.00 12.30 370 ASN A C 1
ATOM 1827 O O . ASN A 1 226 ? 19.134 69.693 22.736 1.00 12.18 370 ASN A O 1
ATOM 1832 N N . VAL A 1 227 ? 18.368 67.589 23.083 1.00 11.73 371 VAL A N 1
ATOM 1833 C CA . VAL A 1 227 ? 16.954 67.999 23.426 1.00 11.61 371 VAL A CA 1
ATOM 1834 C C . VAL A 1 227 ? 16.574 67.268 24.687 1.00 11.88 371 VAL A C 1
ATOM 1835 O O . VAL A 1 227 ? 16.604 66.013 24.745 1.00 11.91 371 VAL A O 1
ATOM 1839 N N . ILE A 1 228 ? 16.236 68.044 25.734 1.00 11.49 372 ILE A N 1
ATOM 1840 C CA . ILE A 1 228 ? 16.042 67.521 27.042 1.00 12.69 372 ILE A CA 1
ATOM 1841 C C . ILE A 1 228 ? 14.597 67.818 27.546 1.00 11.56 372 ILE A C 1
ATOM 1842 O O . ILE A 1 228 ? 14.155 68.937 27.424 1.00 11.39 372 ILE A O 1
ATOM 1847 N N . ALA A 1 229 ? 13.932 66.834 28.109 1.00 12.52 373 ALA A N 1
ATOM 1848 C CA . ALA A 1 229 ? 12.548 67.063 28.612 1.00 12.92 373 ALA A CA 1
ATOM 1849 C C . ALA A 1 229 ? 12.612 68.070 29.789 1.00 15.50 373 ALA A C 1
ATOM 1850 O O . ALA A 1 229 ? 13.516 68.001 30.633 1.00 14.74 373 ALA A O 1
ATOM 1852 N N . HIS A 1 230 ? 11.667 68.992 29.797 1.00 14.50 374 HIS A N 1
ATOM 1853 C CA . HIS A 1 230 ? 11.604 70.103 30.766 1.00 15.47 374 HIS A CA 1
ATOM 1854 C C . HIS A 1 230 ? 10.242 69.967 31.473 1.00 16.16 374 HIS A C 1
ATOM 1855 O O . HIS A 1 230 ? 9.238 70.269 30.883 1.00 15.65 374 HIS A O 1
ATOM 1862 N N . GLY A 1 231 ? 10.256 69.529 32.725 1.00 17.43 375 GLY A N 1
ATOM 1863 C CA . GLY A 1 231 ? 9.026 69.158 33.442 1.00 17.61 375 GLY A CA 1
ATOM 1864 C C . GLY A 1 231 ? 8.596 67.750 33.125 1.00 16.70 375 GLY A C 1
ATOM 1865 O O . GLY A 1 231 ? 8.720 66.835 33.925 1.00 18.77 375 GLY A O 1
ATOM 1866 N N . ILE A 1 232 ? 8.081 67.593 31.917 1.00 15.82 376 ILE A N 1
ATOM 1867 C CA . ILE A 1 232 ? 7.697 66.337 31.368 1.00 15.49 376 ILE A CA 1
ATOM 1868 C C . ILE A 1 232 ? 7.442 66.580 29.867 1.00 14.86 376 ILE A C 1
ATOM 1869 O O . ILE A 1 232 ? 7.121 67.683 29.460 1.00 14.12 376 ILE A O 1
ATOM 1874 N N . CYS A 1 233 ? 7.654 65.572 29.024 1.00 14.41 377 CYS A N 1
ATOM 1875 C CA . CYS A 1 233 ? 7.462 65.752 27.614 1.00 14.14 377 CYS A CA 1
ATOM 1876 C C . CYS A 1 233 ? 6.936 64.481 27.003 1.00 14.65 377 CYS A C 1
ATOM 1877 O O . CYS A 1 233 ? 7.543 63.412 27.161 1.00 14.52 377 CYS A O 1
ATOM 1880 N N . LYS A 1 234 ? 5.841 64.595 26.275 1.00 13.07 378 LYS A N 1
ATOM 1881 C CA . LYS A 1 234 ? 5.230 63.481 25.511 1.00 13.16 378 LYS A CA 1
ATOM 1882 C C . LYS A 1 234 ? 5.430 63.773 24.051 1.00 11.98 378 LYS A C 1
ATOM 1883 O O . LYS A 1 234 ? 4.963 64.818 23.581 1.00 11.72 378 LYS A O 1
ATOM 1889 N N . VAL A 1 235 ? 6.152 62.897 23.336 1.00 10.88 379 VAL A N 1
ATOM 1890 C CA . VAL A 1 235 ? 6.526 63.133 21.975 1.00 10.86 379 VAL A CA 1
ATOM 1891 C C . VAL A 1 235 ? 5.958 62.061 21.056 1.00 11.09 379 VAL A C 1
ATOM 1892 O O . VAL A 1 235 ? 5.875 60.869 21.408 1.00 11.63 379 VAL A O 1
ATOM 1896 N N . ALA A 1 236 ? 5.505 62.523 19.913 1.00 11.62 380 ALA A N 1
ATOM 1897 C CA . ALA A 1 236 ? 5.236 61.686 18.749 1.00 10.97 380 ALA A CA 1
ATOM 1898 C C . ALA A 1 236 ? 6.549 61.491 18.008 1.00 11.86 380 ALA A C 1
ATOM 1899 O O . ALA A 1 236 ? 7.306 62.486 17.778 1.00 11.88 380 ALA A O 1
ATOM 1901 N N . CYS A 1 237 ? 6.749 60.276 17.496 1.00 10.82 381 CYS A N 1
ATOM 1902 C CA . CYS A 1 237 ? 8.058 59.842 16.959 1.00 11.86 381 CYS A CA 1
ATOM 1903 C C . CYS A 1 237 ? 7.829 59.220 15.590 1.00 12.09 381 CYS A C 1
ATOM 1904 O O . CYS A 1 237 ? 6.975 58.343 15.472 1.00 12.88 381 CYS A O 1
ATOM 1907 N N . LEU A 1 238 ? 8.574 59.678 14.596 1.00 11.84 382 LEU A N 1
ATOM 1908 C CA . LEU A 1 238 ? 8.533 59.185 13.213 1.00 11.95 382 LEU A CA 1
ATOM 1909 C C . LEU A 1 238 ? 9.943 58.728 12.804 1.00 13.74 382 LEU A C 1
ATOM 1910 O O . LEU A 1 238 ? 10.892 59.513 12.839 1.00 13.76 382 LEU A O 1
ATOM 1915 N N . GLU A 1 239 ? 10.082 57.457 12.462 1.00 14.31 383 GLU A N 1
ATOM 1916 C CA . GLU A 1 239 ? 11.375 56.884 12.057 1.00 16.65 383 GLU A CA 1
ATOM 1917 C C . GLU A 1 239 ? 11.840 57.410 10.733 1.00 16.20 383 GLU A C 1
ATOM 1918 O O . GLU A 1 239 ? 11.066 57.794 9.916 1.00 14.23 383 GLU A O 1
ATOM 1924 N N . ARG A 1 240 ? 13.162 57.419 10.548 1.00 15.24 384 ARG A N 1
ATOM 1925 C CA . ARG A 1 240 ? 13.820 57.946 9.354 1.00 15.26 384 ARG A CA 1
ATOM 1926 C C . ARG A 1 240 ? 13.226 57.503 8.027 1.00 13.72 384 ARG A C 1
ATOM 1927 O O . ARG A 1 240 ? 12.927 58.331 7.130 1.00 14.56 384 ARG A O 1
ATOM 1935 N N . LYS A 1 241 ? 12.989 56.196 7.916 1.00 16.17 385 LYS A N 1
ATOM 1936 C CA . LYS A 1 241 ? 12.459 55.656 6.683 1.00 20.06 385 LYS A CA 1
ATOM 1937 C C . LYS A 1 241 ? 11.066 56.228 6.385 1.00 17.87 385 LYS A C 1
ATOM 1938 O O . LYS A 1 241 ? 10.799 56.584 5.263 1.00 19.38 385 LYS A O 1
ATOM 1944 N N . SER A 1 242 ? 10.207 56.312 7.402 1.00 17.89 386 SER A N 1
ATOM 1945 C CA . SER A 1 242 ? 8.877 56.919 7.241 1.00 16.17 386 SER A CA 1
ATOM 1946 C C . SER A 1 242 ? 8.950 58.392 6.954 1.00 14.94 386 SER A C 1
ATOM 1947 O O . SER A 1 242 ? 8.160 58.920 6.188 1.00 14.58 386 SER A O 1
ATOM 1950 N N . PHE A 1 243 ? 9.881 59.090 7.609 1.00 13.96 387 PHE A N 1
ATOM 1951 C CA . PHE A 1 243 ? 10.079 60.494 7.332 1.00 13.28 387 PHE A CA 1
ATOM 1952 C C . PHE A 1 243 ? 10.407 60.755 5.853 1.00 13.68 387 PHE A C 1
ATOM 1953 O O . PHE A 1 243 ? 9.801 61.612 5.174 1.00 13.39 387 PHE A O 1
ATOM 1961 N N . LYS A 1 244 ? 11.388 60.013 5.363 1.00 14.88 388 LYS A N 1
ATOM 1962 C CA . LYS A 1 244 ? 11.802 60.137 3.961 1.00 15.31 388 LYS A CA 1
ATOM 1963 C C . LYS A 1 244 ? 10.660 59.741 2.989 1.00 15.88 388 LYS A C 1
ATOM 1964 O O . LYS A 1 244 ? 10.466 60.394 1.980 1.00 14.53 388 LYS A O 1
ATOM 1970 N N . ARG A 1 245 ? 9.885 58.715 3.323 1.00 15.89 389 ARG A N 1
ATOM 1971 C CA . ARG A 1 245 ? 8.885 58.198 2.372 1.00 16.34 389 ARG A CA 1
ATOM 1972 C C . ARG A 1 245 ? 7.527 58.861 2.444 1.00 17.12 389 ARG A C 1
ATOM 1973 O O . ARG A 1 245 ? 6.746 58.713 1.494 1.00 16.53 389 ARG A O 1
ATOM 1981 N N . LEU A 1 246 ? 7.232 59.560 3.552 1.00 14.90 390 LEU A N 1
ATOM 1982 C CA . LEU A 1 246 ? 5.900 60.104 3.793 1.00 15.51 390 LEU A CA 1
ATOM 1983 C C . LEU A 1 246 ? 5.820 61.633 3.884 1.00 15.85 390 LEU A C 1
ATOM 1984 O O . LEU A 1 246 ? 4.729 62.197 3.701 1.00 15.92 390 LEU A O 1
ATOM 1989 N N . MET A 1 247 ? 6.935 62.315 4.141 1.00 14.68 391 MET A N 1
ATOM 1990 C CA . MET A 1 247 ? 6.870 63.758 4.411 1.00 14.79 391 MET A CA 1
ATOM 1991 C C . MET A 1 247 ? 6.859 64.570 3.133 1.00 16.00 391 MET A C 1
ATOM 1992 O O . MET A 1 247 ? 6.520 65.743 3.160 1.00 15.75 391 MET A O 1
ATOM 1997 N N . GLY A 1 248 ? 7.152 63.929 1.999 1.00 16.72 392 GLY A N 1
ATOM 1998 C CA . GLY A 1 248 ? 7.102 64.666 0.729 1.00 16.79 392 GLY A CA 1
ATOM 1999 C C . GLY A 1 248 ? 7.828 65.976 0.755 1.00 16.58 392 GLY A C 1
ATOM 2000 O O . GLY A 1 248 ? 8.933 66.080 1.288 1.00 17.12 392 GLY A O 1
ATOM 2001 N N . SER A 1 249 ? 7.219 67.001 0.180 1.00 18.25 393 SER A N 1
ATOM 2002 C CA . SER A 1 249 ? 7.848 68.309 0.067 1.00 18.51 393 SER A CA 1
ATOM 2003 C C . SER A 1 249 ? 7.967 69.045 1.400 1.00 18.03 393 SER A C 1
ATOM 2004 O O . SER A 1 249 ? 8.707 70.060 1.479 1.00 16.04 393 SER A O 1
ATOM 2007 N N . VAL A 1 250 ? 7.354 68.521 2.471 1.00 16.02 394 VAL A N 1
ATOM 2008 C CA . VAL A 1 250 ? 7.629 69.102 3.805 1.00 15.57 394 VAL A CA 1
ATOM 2009 C C . VAL A 1 250 ? 9.147 69.013 4.137 1.00 14.85 394 VAL A C 1
ATOM 2010 O O . VAL A 1 250 ? 9.674 69.844 4.853 1.00 14.23 394 VAL A O 1
ATOM 2014 N N . GLN A 1 251 ? 9.834 68.045 3.574 1.00 15.93 395 GLN A N 1
ATOM 2015 C CA . GLN A 1 251 ? 11.303 67.943 3.737 1.00 15.67 395 GLN A CA 1
ATOM 2016 C C . GLN A 1 251 ? 12.036 69.151 3.196 1.00 16.50 395 GLN A C 1
ATOM 2017 O O . GLN A 1 251 ? 13.055 69.617 3.786 1.00 15.66 395 GLN A O 1
ATOM 2023 N N . ASP A 1 252 ? 11.512 69.683 2.086 1.00 18.14 396 ASP A N 1
ATOM 2024 C CA . ASP A 1 252 ? 12.054 70.920 1.489 1.00 18.26 396 ASP A CA 1
ATOM 2025 C C . ASP A 1 252 ? 11.766 72.106 2.359 1.00 18.38 396 ASP A C 1
ATOM 2026 O O . ASP A 1 252 ? 12.641 72.977 2.536 1.00 19.21 396 ASP A O 1
ATOM 2031 N N . LEU A 1 253 ? 10.556 72.181 2.917 1.00 18.33 397 LEU A N 1
ATOM 2032 C CA . LEU A 1 253 ? 10.249 73.259 3.873 1.00 20.00 397 LEU A CA 1
ATOM 2033 C C . LEU A 1 253 ? 11.160 73.223 5.081 1.00 18.61 397 LEU A C 1
ATOM 2034 O O . LEU A 1 253 ? 11.574 74.259 5.561 1.00 21.06 397 LEU A O 1
ATOM 2039 N N . LEU A 1 254 ? 11.395 72.020 5.613 1.00 16.55 398 LEU A N 1
ATOM 2040 C CA . LEU A 1 254 ? 12.207 71.857 6.776 1.00 16.59 398 LEU A CA 1
ATOM 2041 C C . LEU A 1 254 ? 13.653 72.242 6.473 1.00 17.12 398 LEU A C 1
ATOM 2042 O O . LEU A 1 254 ? 14.334 72.872 7.308 1.00 18.07 398 LEU A O 1
ATOM 2047 N N . SER A 1 255 ? 14.092 71.915 5.279 1.00 18.21 399 SER A N 1
ATOM 2048 C CA . SER A 1 255 ? 15.457 72.216 4.851 1.00 22.36 399 SER A CA 1
ATOM 2049 C C . SER A 1 255 ? 15.661 73.730 4.753 1.00 23.39 399 SER A C 1
ATOM 2050 O O . SER A 1 255 ? 16.659 74.292 5.248 1.00 21.71 399 SER A O 1
ATOM 2053 N N . LYS A 1 256 ? 14.698 74.407 4.146 1.00 25.09 400 LYS A N 1
ATOM 2054 C CA . LYS A 1 256 ? 14.797 75.860 4.018 1.00 26.86 400 LYS A CA 1
ATOM 2055 C C . LYS A 1 256 ? 14.679 76.572 5.383 1.00 27.96 400 LYS A C 1
ATOM 2056 O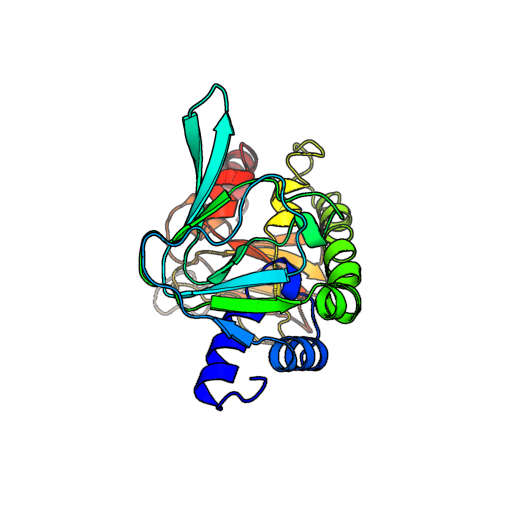 O . LYS A 1 256 ? 15.415 77.536 5.645 1.00 29.97 400 LYS A O 1
ATOM 2062 N N . LYS A 1 257 ? 13.814 76.085 6.264 1.00 25.20 401 LYS A N 1
ATOM 2063 C CA . LYS A 1 257 ? 13.677 76.651 7.605 1.00 27.02 401 LYS A CA 1
ATOM 2064 C C . LYS A 1 257 ? 14.889 76.441 8.517 1.00 26.71 401 LYS A C 1
ATOM 2065 O O . LYS A 1 257 ? 15.023 77.154 9.503 1.00 28.89 401 LYS A O 1
ATOM 2071 N N . ALA A 1 258 ? 15.755 75.495 8.181 1.00 24.48 402 ALA A N 1
ATOM 2072 C CA . ALA A 1 258 ? 16.992 75.279 8.931 1.00 25.88 402 ALA A CA 1
ATOM 2073 C C . ALA A 1 258 ? 17.857 76.515 9.119 1.00 24.85 402 ALA A C 1
ATOM 2074 O O . ALA A 1 258 ? 18.529 76.621 10.122 1.00 23.25 402 ALA A O 1
ATOM 2076 N N . SER A 1 259 ? 17.812 77.451 8.190 1.00 27.91 403 SER A N 1
ATOM 2077 C CA . SER A 1 259 ? 18.573 78.704 8.364 1.00 32.77 403 SER A CA 1
ATOM 2078 C C . SER A 1 259 ? 18.103 79.561 9.549 1.00 34.12 403 SER A C 1
ATOM 2079 O O . SER A 1 259 ? 18.845 80.412 10.018 1.00 40.37 403 SER A O 1
ATOM 2082 N N . GLU A 1 260 ? 16.890 79.347 10.042 1.00 31.76 404 GLU A N 1
ATOM 2083 C CA . GLU A 1 260 ? 16.454 80.024 11.248 1.00 31.62 404 GLU A CA 1
ATOM 2084 C C . GLU A 1 260 ? 17.169 79.627 12.557 1.00 30.33 404 GLU A C 1
ATOM 2085 O O . GLU A 1 260 ? 17.019 80.335 13.554 1.00 30.57 404 GLU A O 1
ATOM 2091 N N . TYR A 1 261 ? 17.906 78.508 12.594 1.00 26.21 405 TYR A N 1
ATOM 2092 C CA . TYR A 1 261 ? 18.610 78.080 13.833 1.00 25.19 405 TYR A CA 1
ATOM 2093 C C . TYR A 1 261 ? 19.819 78.975 14.271 1.00 29.18 405 TYR A C 1
ATOM 2094 O O . TYR A 1 261 ? 20.585 79.397 13.404 1.00 29.73 405 TYR A O 1
#

InterPro domains:
  IPR000595 Cyclic nucleotide-binding domain [PF00027] (184-268)
  IPR000595 Cyclic nucleotide-binding domain [PF00027] (308-391)
  IPR000595 Cyclic nucleotide-binding domain [PS50042] (165-284)
  IPR000595 Cyclic nucleotide-binding domain [PS50042] (287-408)
  IPR000595 Cyclic nucleotide-binding domain [SM00100] (165-285)
  IPR000595 Cyclic nucleotide-binding domain [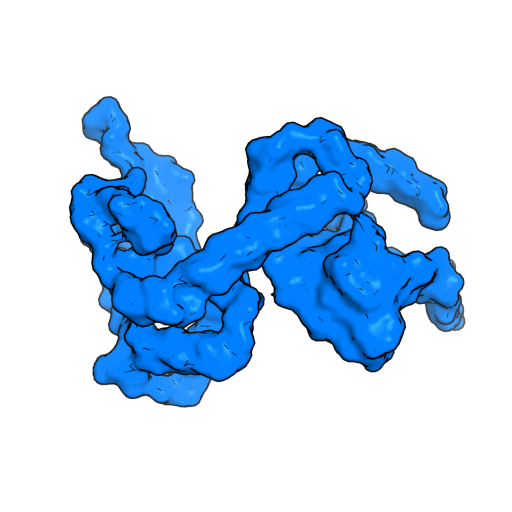SM00100] (287-409)
  IPR000595 Cyclic nucleotide-binding domain [cd00038] (165-278)
  IPR000595 Cyclic nucleotide-binding domain [cd00038] (287-398)
  IPR014710 RmlC-like jelly roll fold [G3DSA:2.60.120.10] (126-268)
  IPR014710 RmlC-like jelly roll fold [G3DSA:2.60.120.10] (269-405)
  IPR018488 Cyclic nucleotide-binding, conserved site [PS00888] (192-208)
  IPR018488 Cyclic nucleotide-binding, conserved site [PS00888] (314-330)
  IPR018488 Cyclic nucleotide-binding, conserved site [PS00889] (232-249)
  IPR018488 Cyclic nucleotide-binding, conserved site [PS00889] (356-373)
  IPR018490 Cyclic nucleotide-binding domain superfamily [SSF51206] (144-269)
  IPR018490 Cyclic nucleotide-binding domain superfamily [SSF51206] (274-397)
  IPR050503 cAMP-dependent protein kinase regulatory subunit-like [PTHR11635] (90-407)

Solvent-accessible surface area: 14015 Å² total; per-residue (Å²): 135,118,97,34,85,148,43,50,80,105,68,0,73,130,9,0,59,85,8,89,37,0,16,46,7,93,137,166,50,2,73,56,0,4,115,22,0,52,65,72,145,18,138,49,95,45,53,31,10,131,68,51,72,120,2,107,17,0,12,0,0,34,52,16,84,0,40,14,9,80,107,92,132,64,90,96,99,86,80,86,79,10,11,93,26,60,29,8,14,40,85,4,0,20,152,106,42,83,21,50,19,17,7,43,3,78,42,40,7,24,0,2,47,0,31,44,120,35,0,62,83,44,0,39,115,39,8,65,138,50,85,68,108,11,47,71,40,0,137,75,2,137,17,1,82,74,8,86,74,150,65,25,5,82,1,2,64,9,5,31,32,70,107,36,91,96,39,35,88,17,12,117,64,52,92,166,4,70,35,1,16,3,0,22,103,29,13,0,21,5,19,65,28,115,16,142,88,92,102,68,97,85,64,93,140,6,107,64,24,52,40,3,13,4,43,2,0,34,71,109,98,77,16,41,21,15,6,23,2,106,50,88,0,51,0,0,7,3,87,63,130,22,0,76,179,50,1,41,83,7,37,79,87,1,54,159,79,29,103,129,136

Secondary structure (DSSP, 8-state):
-----HHHHHHHHHHHHHSGGGTT--HHHHHHHHHH-EEEEE-TT-EEE-TTS---EEEEEEE--EEEEEEETTEEEEEEEE-TT-EES-HHHHHT---SSEEEESS-EEEEEEEHHHIIIIIHHHHHHHHHHHHHHHTT-GGGTTS-HHHHHHHHHTEEEEEEETT-EEE-TTS---EEEEEEEEEEEEEE--STT---EEEEEE-TT-EE--HHHHHT---SSEEEEEEEEEEEEEEHHHHHHH-TTHHHHHHHHGGG-

Organism: Toxoplasma gondii (strain ATCC 50861 / VEG) (NCBI:txid432359)

Sequence (261 aa):
VYEKDEGQKEQLERILRQSFLFNSLDEKDLNTVILAMQEKKIEASTCLIREGDDGECLYIVQSGELNCSKLIDGEERVVKVVGPGDAFGELALLYNNAPRAATVTSVSACDDLWELGRDTFNAIVKDAATKRRRSSMYDSFLKSSVHILDGMDAYYEERRGKVADALRTEMMFTDGAYIVRQGEELGDVFYIVEEGSSAVATKSFGPGQPPIEVKKYQAGDYFGELALINEEPRAANVIAHGICKVACLERKSFKRLMGSVQDLLSKKASEY

CATH classification: 2.60.120.10 (+1 more: 2.60.120.10)

Nearest PDB structures (foldseek):
  5j3u-assembly1_A  TM=1.004E+00  e=2.408E-57  Toxoplasma gondii
  1ne4-assembly1_A  TM=6.689E-01  e=2.313E-30  Bos taurus
  4z07-assembly1_C  TM=5.225E-01  e=2.743E-29  Homo sapiens
  3j4q-assembly1_B  TM=5.036E-01  e=2.381E-27  Mus musculus
  2qvs-assembly1_B  TM=5.036E-01  e=2.854E-27  Mus musculus

Foldseek 3Di:
DLDDDPVRLVLQLVLQCQELLRVQADPVLSVLQSSQKDKDKDFAFAFDAAFQAQAFKKKAFQAFKKFWWDQDPNDTHTDDIDGHSYIDSCVCLQPVGTHHTIIGTHGITIMIMHGSVSCVVRGRVSRVVQLVVLLVLLCLQVLCVPPDSVLSSLQSSQKHKDKAAAFAWPFAFQAQAFKKKAWQAAKKWWWAAPDPPGDTHTDDIDGHNDIDRLCCLLVVGGHGTIIGGHRMTMIIMGGSVCCVVRCPCSSVVVVVCVVVD

B-factor: mean 22.86, std 9.21, range [5.45, 59.94]

Radius of gyration: 20.56 Å; Cα contacts (8 Å, |Δi|>4): 559; chains: 1; bounding box: 50×54×47 Å